Protein AF-A0AAD1UM24-F1 (afdb_monomer)

Secondary structure (DSSP, 8-state):
-----------------B--SS----HHHH-S-SS--EEEEEEEEE-TTT--EEEEEEE--STTSPPEE--S-HHHHHHTTB-TTT-BBTTT--BHHHHHHHHHHHHHTT--HHHHHH---HHHHHHHHHHS-SS--GGGGSPPB-HHHHTT--TTGGG-SSB-SPPP-----B-TTS-B-----HHHHHHHHHHTSS-HHHHHHHHHHHHTSPPPPPS-TT--EEEEE---TT--HHHHHHHHHTT--EEEEEEEGGGTEEEEEES-HHHHHHHHHHHTTT-EETTEEPEEEE------THHHHHHHHTTS-TTT-----------PPPPPPTT--GGGGGHHHHHHHHHHTTTSS--

Structure (mmCIF, N/CA/C/O backbone):
data_AF-A0AAD1UM24-F1
#
_entry.id   AF-A0AAD1UM24-F1
#
loop_
_atom_site.group_PDB
_atom_site.id
_atom_site.type_symbol
_atom_site.label_atom_id
_atom_site.label_alt_id
_atom_site.label_comp_id
_atom_site.label_asym_id
_atom_site.label_entity_id
_atom_site.label_seq_id
_atom_site.pdbx_PDB_ins_code
_atom_site.Cartn_x
_atom_site.Cartn_y
_atom_site.Cartn_z
_atom_site.occupancy
_atom_site.B_iso_or_equiv
_atom_site.auth_seq_id
_atom_site.auth_comp_id
_atom_site.auth_asym_id
_atom_site.auth_atom_id
_atom_site.pdbx_PDB_model_num
ATOM 1 N N . MET A 1 1 ? 43.289 34.090 8.490 1.00 35.62 1 MET A N 1
ATOM 2 C CA . MET A 1 1 ? 43.562 32.635 8.401 1.00 35.62 1 MET A CA 1
ATOM 3 C C . MET A 1 1 ? 42.319 31.922 8.917 1.00 35.62 1 MET A C 1
ATOM 5 O O . MET A 1 1 ? 41.947 32.204 10.037 1.00 35.62 1 MET A O 1
ATOM 9 N N . THR A 1 2 ? 41.560 31.078 8.230 1.00 38.03 2 THR A N 1
ATOM 10 C CA . THR A 1 2 ? 41.578 30.497 6.881 1.00 38.03 2 THR A CA 1
ATOM 11 C C . THR A 1 2 ? 40.186 29.876 6.713 1.00 38.03 2 THR A C 1
ATOM 13 O O . THR A 1 2 ? 39.871 28.906 7.403 1.00 38.03 2 THR A O 1
ATOM 16 N N . GLU A 1 3 ? 39.366 30.425 5.821 1.00 43.28 3 GLU A N 1
ATOM 17 C CA . GLU A 1 3 ? 38.143 29.789 5.331 1.00 43.28 3 GLU A CA 1
ATOM 18 C C . GLU A 1 3 ? 38.538 28.557 4.506 1.00 43.28 3 GLU A C 1
ATOM 20 O O . GLU A 1 3 ? 39.159 28.669 3.447 1.00 43.28 3 GLU A O 1
ATOM 25 N N . LYS A 1 4 ? 38.224 27.352 4.989 1.00 47.09 4 LYS A N 1
ATOM 26 C CA . LYS A 1 4 ? 38.426 26.121 4.213 1.00 47.09 4 LYS A CA 1
ATOM 27 C C . LYS A 1 4 ? 37.209 25.876 3.326 1.00 47.09 4 LYS A C 1
ATOM 29 O O . LYS A 1 4 ? 36.357 25.046 3.627 1.00 47.09 4 LYS A O 1
ATOM 34 N N . GLY A 1 5 ? 37.152 26.599 2.210 1.00 41.12 5 GLY A N 1
ATOM 35 C CA . GLY A 1 5 ? 36.323 26.216 1.073 1.00 41.12 5 GLY A CA 1
ATOM 36 C C . GLY A 1 5 ? 36.802 24.872 0.520 1.00 41.12 5 GLY A C 1
ATOM 37 O O . GLY A 1 5 ? 37.946 24.745 0.079 1.00 41.12 5 GLY A O 1
ATOM 38 N N . TYR A 1 6 ? 35.937 23.859 0.547 1.00 44.22 6 TYR A N 1
ATOM 39 C CA . TYR A 1 6 ? 36.180 22.579 -0.114 1.00 44.22 6 TYR A CA 1
ATOM 40 C C . TYR A 1 6 ? 36.171 22.785 -1.634 1.00 44.22 6 TYR A C 1
ATOM 42 O O . TYR A 1 6 ? 35.147 22.666 -2.301 1.00 44.22 6 TYR A O 1
ATOM 50 N N . ARG A 1 7 ? 37.338 23.108 -2.200 1.00 45.62 7 ARG A N 1
ATOM 51 C CA . ARG A 1 7 ? 37.580 23.012 -3.642 1.00 45.62 7 ARG A CA 1
ATOM 52 C C . ARG A 1 7 ? 37.623 21.533 -4.018 1.00 45.62 7 ARG A C 1
ATOM 54 O O . ARG A 1 7 ? 38.652 20.877 -3.860 1.00 45.62 7 ARG A O 1
ATOM 61 N N . ILE A 1 8 ? 36.505 21.010 -4.516 1.00 54.72 8 ILE A N 1
ATOM 62 C CA . ILE A 1 8 ? 36.466 19.711 -5.188 1.00 54.72 8 ILE A CA 1
ATOM 63 C C . ILE A 1 8 ? 37.312 19.853 -6.455 1.00 54.72 8 ILE A C 1
ATOM 65 O O . ILE A 1 8 ? 36.912 20.493 -7.426 1.00 54.72 8 ILE A O 1
ATOM 69 N N . ARG A 1 9 ? 38.525 19.294 -6.421 1.00 46.00 9 ARG A N 1
ATOM 70 C CA . ARG A 1 9 ? 39.326 19.061 -7.622 1.00 46.00 9 ARG A CA 1
ATOM 71 C C . ARG A 1 9 ? 38.481 18.208 -8.567 1.00 46.00 9 ARG A C 1
ATOM 73 O O . ARG A 1 9 ? 38.030 17.135 -8.172 1.00 46.00 9 ARG A O 1
ATOM 80 N N . ALA A 1 10 ? 38.282 18.687 -9.792 1.00 51.34 10 ALA A N 1
ATOM 81 C CA . ALA A 1 10 ? 37.719 17.925 -10.898 1.00 51.34 10 ALA A CA 1
ATOM 82 C C . ALA A 1 10 ? 38.668 16.763 -11.246 1.00 51.34 10 ALA A C 1
ATOM 84 O O . ALA A 1 10 ? 39.494 16.844 -12.149 1.00 51.34 10 ALA A O 1
ATOM 85 N N . GLY A 1 11 ? 38.602 15.697 -10.452 1.00 39.94 11 GLY A N 1
ATOM 86 C CA . GLY A 1 11 ? 39.249 14.431 -10.733 1.00 39.94 11 GLY A CA 1
ATOM 87 C C . GLY A 1 11 ?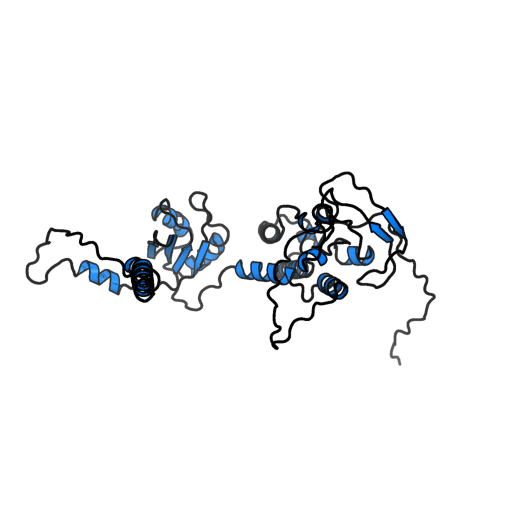 38.378 13.645 -11.699 1.00 39.94 11 GLY A C 1
ATOM 88 O O . GLY A 1 11 ? 37.317 13.174 -11.311 1.00 39.94 11 GLY A O 1
ATOM 89 N N . ILE A 1 12 ? 38.825 13.576 -12.954 1.00 48.59 12 ILE A N 1
ATOM 90 C CA . ILE A 1 12 ? 38.676 12.463 -13.905 1.00 48.59 12 ILE A CA 1
ATOM 91 C C . ILE A 1 12 ? 37.491 11.540 -13.576 1.00 48.59 12 ILE A C 1
ATOM 93 O O . ILE A 1 12 ? 37.586 10.643 -12.737 1.00 48.59 12 ILE A O 1
ATOM 97 N N . ILE A 1 13 ? 36.378 11.766 -14.276 1.00 49.84 13 ILE A N 1
ATOM 98 C CA . ILE A 1 13 ? 35.161 10.954 -14.250 1.00 49.84 13 ILE A CA 1
ATOM 99 C C . ILE A 1 13 ? 35.509 9.540 -14.734 1.00 49.84 13 ILE A C 1
ATOM 101 O O . ILE A 1 13 ? 35.368 9.202 -15.905 1.00 49.84 13 ILE A O 1
ATOM 105 N N . LYS A 1 14 ? 35.966 8.681 -13.825 1.00 48.38 14 LYS A N 1
ATOM 106 C CA . LYS A 1 14 ? 35.885 7.232 -14.000 1.00 48.38 14 LYS A CA 1
ATOM 107 C C . LYS A 1 14 ? 34.503 6.823 -13.499 1.00 48.38 14 LYS A C 1
ATOM 109 O O . LYS A 1 14 ? 34.366 6.179 -12.463 1.00 48.38 14 LYS A O 1
ATOM 114 N N . GLU A 1 15 ? 33.459 7.286 -14.188 1.00 56.97 15 GLU A N 1
ATOM 115 C CA . GLU A 1 15 ? 32.103 6.802 -13.942 1.00 56.97 15 GLU A CA 1
ATOM 116 C C . GLU A 1 15 ? 32.063 5.337 -14.361 1.00 56.97 15 GLU A C 1
ATOM 118 O O . GLU A 1 15 ? 31.831 4.991 -15.516 1.00 56.97 15 GLU A O 1
ATOM 123 N N . GLN A 1 16 ? 32.344 4.454 -13.406 1.00 65.62 16 GLN A N 1
ATOM 124 C CA . GLN A 1 16 ? 31.998 3.054 -13.544 1.00 65.62 16 GLN A CA 1
ATOM 125 C C . GLN A 1 16 ? 30.479 2.983 -13.633 1.00 65.62 16 GLN A C 1
ATOM 127 O O . GLN A 1 16 ? 29.769 3.127 -12.637 1.00 65.62 16 GLN A O 1
ATOM 132 N N . TRP A 1 17 ? 29.975 2.808 -14.850 1.00 69.50 17 TRP A N 1
ATOM 133 C CA . TRP A 1 17 ? 28.571 2.514 -15.049 1.00 69.50 17 TRP A CA 1
ATOM 134 C C . TRP A 1 17 ? 28.226 1.184 -14.373 1.00 69.50 17 TRP A C 1
ATOM 136 O O . TRP A 1 17 ? 28.994 0.219 -14.411 1.00 69.50 17 TRP A O 1
ATOM 146 N N . GLU A 1 18 ? 27.067 1.151 -13.725 1.00 69.19 18 GLU A N 1
ATOM 147 C CA . GLU A 1 18 ? 26.655 0.049 -12.864 1.00 69.19 18 GLU A CA 1
ATOM 148 C C . GLU A 1 18 ? 26.379 -1.214 -13.699 1.00 69.19 18 GLU A C 1
ATOM 150 O O . GLU A 1 18 ? 25.399 -1.283 -14.448 1.00 69.19 18 GLU A O 1
ATOM 155 N N . LYS A 1 19 ? 27.252 -2.221 -13.573 1.00 76.12 19 LYS A N 1
ATOM 156 C CA . LYS A 1 19 ? 27.060 -3.557 -14.149 1.00 76.12 19 LYS A CA 1
ATOM 157 C C . LYS A 1 19 ? 26.524 -4.491 -13.072 1.00 76.12 19 LYS A C 1
ATOM 159 O O . LYS A 1 19 ? 27.263 -4.907 -12.187 1.00 76.12 19 LYS A O 1
ATOM 164 N N . SER A 1 20 ? 25.246 -4.833 -13.173 1.00 81.19 20 SER A N 1
ATOM 165 C CA . SER A 1 20 ? 24.597 -5.794 -12.282 1.00 81.19 20 SER A CA 1
ATOM 166 C C . SER A 1 20 ? 24.288 -7.078 -13.039 1.00 81.19 20 SER A C 1
ATOM 168 O O . SER A 1 20 ? 23.915 -7.050 -14.214 1.00 81.19 20 SER A O 1
ATOM 170 N N . GLU A 1 21 ? 24.445 -8.211 -12.364 1.00 84.94 21 GLU A N 1
ATOM 171 C CA . GLU A 1 21 ? 24.149 -9.532 -12.922 1.00 84.94 21 GLU A CA 1
ATOM 172 C C . GLU A 1 21 ? 22.691 -9.940 -12.687 1.00 84.94 21 GLU A C 1
ATOM 174 O O . GLU A 1 21 ? 22.050 -10.461 -13.597 1.00 84.94 21 GLU A O 1
ATOM 179 N N . PHE A 1 22 ? 22.139 -9.611 -11.512 1.00 89.56 22 PHE A N 1
ATOM 180 C CA . PHE A 1 22 ? 20.773 -9.961 -11.128 1.00 89.56 22 PHE A CA 1
ATOM 181 C C . PHE A 1 22 ? 19.996 -8.762 -10.542 1.00 89.56 22 PHE A C 1
ATOM 183 O O . PHE A 1 22 ? 20.569 -7.976 -9.774 1.00 89.56 22 PHE A O 1
ATOM 190 N N . PRO A 1 23 ? 18.700 -8.595 -10.881 1.00 92.88 23 PRO A N 1
ATOM 191 C CA . PRO A 1 23 ? 17.874 -7.500 -10.379 1.00 92.88 23 PRO A CA 1
ATOM 192 C C . PRO A 1 23 ? 17.368 -7.730 -8.945 1.00 92.88 23 PRO A C 1
ATOM 194 O O . PRO A 1 23 ? 17.154 -8.857 -8.510 1.00 92.88 23 PRO A O 1
ATOM 197 N N . ILE A 1 24 ? 17.086 -6.641 -8.224 1.00 93.69 24 ILE A N 1
ATOM 198 C CA . ILE A 1 24 ? 16.472 -6.677 -6.886 1.00 93.69 24 ILE A CA 1
ATOM 199 C C . ILE A 1 24 ? 14.954 -6.513 -7.025 1.00 93.69 24 ILE A C 1
ATOM 201 O O . ILE A 1 24 ? 14.447 -5.421 -7.317 1.00 93.69 24 ILE A O 1
ATOM 205 N N . LEU A 1 25 ? 14.215 -7.606 -6.831 1.00 92.56 25 LEU A N 1
ATOM 206 C CA . LEU A 1 25 ? 12.780 -7.696 -7.103 1.00 92.56 25 LEU A CA 1
ATOM 207 C C . LEU A 1 25 ? 12.002 -8.286 -5.928 1.00 92.56 25 LEU A C 1
ATOM 209 O O . LEU A 1 25 ? 12.534 -9.083 -5.169 1.00 92.56 25 LEU A O 1
ATOM 213 N N . CYS A 1 26 ? 10.724 -7.915 -5.816 1.00 90.50 26 CYS A N 1
ATOM 214 C CA . CYS A 1 26 ? 9.784 -8.568 -4.908 1.00 90.50 26 CYS A CA 1
ATOM 215 C C . CYS A 1 26 ? 9.040 -9.716 -5.605 1.00 90.50 26 CYS A C 1
ATOM 217 O O . CYS A 1 26 ? 8.853 -9.693 -6.828 1.00 90.50 26 CYS A O 1
ATOM 219 N N . GLU A 1 27 ? 8.527 -10.657 -4.814 1.00 88.19 27 GLU A N 1
ATOM 220 C CA . GLU A 1 27 ? 7.779 -11.838 -5.274 1.00 88.19 27 GLU A CA 1
ATOM 221 C C . GLU A 1 27 ? 6.596 -11.463 -6.176 1.00 88.19 27 GLU A C 1
ATOM 223 O O . GLU A 1 27 ? 6.409 -12.015 -7.259 1.00 88.19 27 GLU A O 1
ATOM 228 N N . VAL A 1 28 ? 5.849 -10.417 -5.802 1.00 88.62 28 VAL A N 1
ATOM 229 C CA . VAL A 1 28 ? 4.704 -9.926 -6.585 1.00 88.62 28 VAL A CA 1
ATOM 230 C C . VAL A 1 28 ? 5.126 -9.503 -7.992 1.00 88.62 28 VAL A C 1
ATOM 232 O O . VAL A 1 28 ? 4.381 -9.698 -8.949 1.00 88.62 28 VAL A O 1
ATOM 235 N N . CYS A 1 29 ? 6.295 -8.879 -8.142 1.00 89.50 29 CYS A N 1
ATOM 236 C CA . CYS A 1 29 ? 6.775 -8.418 -9.442 1.00 89.50 29 CYS A CA 1
ATOM 237 C C . CYS A 1 29 ? 7.425 -9.523 -10.265 1.00 89.50 29 CYS A C 1
ATOM 239 O O . CYS A 1 29 ? 7.402 -9.422 -11.494 1.00 89.50 29 CYS A O 1
ATOM 241 N N . LEU A 1 30 ? 7.985 -10.538 -9.612 1.00 90.44 30 LEU A N 1
ATOM 242 C CA . LEU A 1 30 ? 8.542 -11.698 -10.286 1.00 90.44 30 LEU A CA 1
ATOM 243 C C . LEU A 1 30 ? 7.429 -12.593 -10.848 1.00 90.44 30 LEU A C 1
ATOM 245 O O . LEU A 1 30 ? 7.522 -12.985 -12.007 1.00 90.44 30 LEU A O 1
ATOM 249 N N . GLY A 1 31 ? 6.331 -12.768 -10.103 1.00 87.56 31 GLY A N 1
ATOM 250 C CA . GLY A 1 31 ? 5.146 -13.521 -10.521 1.00 87.56 31 GLY A CA 1
ATOM 251 C C . GLY A 1 31 ? 4.920 -14.787 -9.696 1.00 87.56 31 GLY A C 1
ATOM 252 O O . GLY A 1 31 ? 5.577 -15.001 -8.688 1.00 87.56 31 GLY A O 1
ATOM 253 N N . GLU A 1 32 ? 3.951 -15.598 -10.116 1.00 85.31 32 GLU A N 1
ATOM 254 C CA . GLU A 1 32 ? 3.609 -16.878 -9.467 1.00 85.31 32 GLU A CA 1
ATOM 255 C C . GLU A 1 32 ? 4.490 -18.035 -9.958 1.00 85.31 32 GLU A C 1
ATOM 257 O O . GLU A 1 32 ? 4.602 -19.052 -9.285 1.00 85.31 32 GLU A O 1
ATOM 262 N N . ASN A 1 33 ? 5.099 -17.904 -11.142 1.00 86.88 33 ASN A N 1
ATOM 263 C CA . ASN A 1 33 ? 5.882 -18.980 -11.741 1.00 86.88 33 ASN A CA 1
ATOM 264 C C . ASN A 1 33 ? 7.311 -19.007 -11.159 1.00 86.88 33 ASN A C 1
ATOM 266 O O . ASN A 1 33 ? 8.025 -18.015 -11.330 1.00 86.88 33 ASN A O 1
ATOM 270 N N . PRO A 1 34 ? 7.763 -20.128 -10.561 1.00 89.62 34 PRO A N 1
ATOM 271 C CA . PRO A 1 34 ? 9.141 -20.282 -10.089 1.00 89.62 34 PRO A CA 1
ATOM 272 C C . PRO A 1 34 ? 10.187 -20.178 -11.208 1.00 89.62 34 PRO A C 1
ATOM 274 O O . PRO A 1 34 ? 11.313 -19.743 -10.975 1.00 89.62 34 PRO A O 1
ATOM 277 N N . TYR A 1 35 ? 9.820 -20.544 -12.440 1.00 89.38 35 TYR A N 1
ATOM 278 C CA . TYR A 1 35 ? 10.719 -20.528 -13.590 1.00 89.38 35 TYR A CA 1
ATOM 279 C C . TYR A 1 35 ? 10.479 -19.286 -14.448 1.00 89.38 35 TYR A C 1
ATOM 281 O O . TYR A 1 35 ? 9.555 -19.224 -15.266 1.00 89.38 35 TYR A O 1
ATOM 289 N N . VAL A 1 36 ? 11.344 -18.283 -14.286 1.00 89.69 36 VAL A N 1
ATOM 290 C CA . VAL A 1 36 ? 11.248 -17.012 -15.014 1.00 89.69 36 VAL A CA 1
ATOM 291 C C . VAL A 1 36 ? 12.351 -16.893 -16.056 1.00 89.69 36 VAL A C 1
ATOM 293 O O . VAL A 1 36 ? 13.537 -16.994 -15.759 1.00 89.69 36 VAL A O 1
ATOM 296 N N . ARG A 1 37 ? 11.949 -16.592 -17.294 1.00 91.12 37 ARG A N 1
ATOM 297 C CA . ARG A 1 37 ? 12.868 -16.196 -18.366 1.00 91.12 37 ARG A CA 1
ATOM 298 C C . ARG A 1 37 ? 12.993 -14.676 -18.392 1.00 91.12 37 ARG A C 1
ATOM 300 O O . ARG A 1 37 ? 11.984 -13.976 -18.526 1.00 91.12 37 ARG A O 1
ATOM 307 N N . MET A 1 38 ? 14.221 -14.174 -18.288 1.00 93.56 38 MET A N 1
ATOM 308 C CA . MET A 1 38 ? 14.525 -12.745 -18.330 1.00 93.56 38 MET A CA 1
ATOM 309 C C . MET A 1 38 ? 15.583 -12.425 -19.385 1.00 93.56 38 MET A C 1
ATOM 311 O O . MET A 1 38 ? 16.493 -13.210 -19.625 1.00 93.56 38 MET A O 1
ATOM 315 N N . THR A 1 39 ? 15.463 -11.257 -20.011 1.00 94.25 39 THR A N 1
ATOM 316 C CA . THR A 1 39 ? 16.470 -10.705 -20.922 1.00 94.25 39 T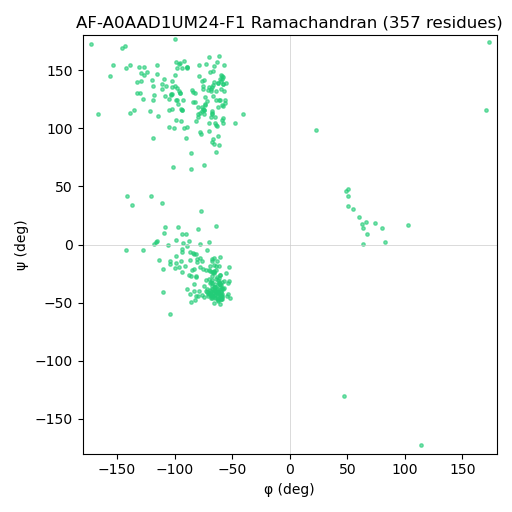HR A CA 1
ATOM 317 C C . THR A 1 39 ? 17.244 -9.606 -20.207 1.00 94.25 39 THR A C 1
ATOM 319 O O . THR A 1 39 ? 16.621 -8.679 -19.675 1.00 94.25 39 THR A O 1
ATOM 322 N N . LYS A 1 40 ? 18.575 -9.686 -20.234 1.00 94.31 40 LYS A N 1
ATOM 323 C CA . LYS A 1 40 ? 19.489 -8.660 -19.725 1.00 94.31 40 LYS A CA 1
ATOM 324 C C . LYS A 1 40 ? 19.919 -7.751 -20.875 1.00 94.31 40 LYS A C 1
ATOM 326 O O . LYS A 1 40 ? 20.337 -8.244 -21.918 1.00 94.31 40 LYS A O 1
ATOM 331 N N . LYS A 1 41 ? 19.828 -6.436 -20.685 1.00 92.69 41 LYS A N 1
ATOM 332 C CA . LYS A 1 41 ? 20.426 -5.443 -21.585 1.00 92.69 41 LYS A CA 1
ATOM 333 C C . LYS A 1 41 ? 21.286 -4.478 -20.785 1.00 92.69 41 LYS A C 1
ATOM 335 O O . LYS A 1 41 ? 20.810 -3.879 -19.820 1.00 92.69 41 LYS A O 1
ATOM 340 N N . GLU A 1 42 ? 22.544 -4.334 -21.174 1.00 91.38 42 GLU A N 1
ATOM 341 C CA . GLU A 1 42 ? 23.478 -3.436 -20.498 1.00 91.38 42 GLU A CA 1
ATOM 342 C C . GLU A 1 42 ? 23.290 -2.002 -21.003 1.00 91.38 42 GLU A C 1
ATOM 344 O O . GLU A 1 42 ? 23.208 -1.784 -22.207 1.00 91.38 42 GLU A O 1
ATOM 349 N N . PHE A 1 43 ? 23.168 -1.046 -20.076 1.00 87.06 43 PHE A N 1
ATOM 350 C CA . PHE A 1 43 ? 23.062 0.398 -20.350 1.00 87.06 43 PHE A CA 1
ATOM 351 C C . PHE A 1 43 ? 21.934 0.823 -21.312 1.00 87.06 43 PHE A C 1
ATOM 353 O O . PHE A 1 43 ? 22.043 1.835 -21.992 1.00 87.06 43 PHE A O 1
ATOM 360 N N . ASP A 1 44 ? 20.820 0.083 -21.340 1.00 87.44 44 ASP A N 1
ATOM 361 C CA . ASP A 1 44 ? 19.674 0.361 -22.227 1.00 87.44 44 ASP A CA 1
ATOM 362 C C . ASP A 1 44 ? 18.864 1.595 -21.790 1.00 87.44 44 ASP A C 1
ATOM 364 O O . ASP A 1 44 ? 18.240 2.255 -22.619 1.00 87.44 44 ASP A O 1
ATOM 368 N N . LYS A 1 45 ? 18.809 1.891 -20.481 1.00 89.25 45 LYS A N 1
ATOM 369 C CA . LYS A 1 45 ? 18.010 3.000 -19.928 1.00 89.25 45 LYS A CA 1
ATOM 370 C C . LYS A 1 45 ? 18.712 3.707 -18.780 1.00 89.25 45 LYS A C 1
ATOM 372 O O . LYS A 1 45 ? 19.453 3.096 -18.012 1.00 89.25 45 LYS A O 1
ATOM 377 N N . GLU A 1 46 ? 18.382 4.983 -18.631 1.00 90.88 46 GLU A N 1
ATOM 378 C CA . GLU A 1 46 ? 18.686 5.791 -17.453 1.00 90.88 46 GLU A CA 1
ATOM 379 C C . GLU A 1 46 ? 17.723 5.510 -16.291 1.00 90.88 46 GLU A C 1
ATOM 381 O O . GLU A 1 46 ? 16.529 5.245 -16.467 1.00 90.88 46 GLU A O 1
ATOM 386 N N . CYS A 1 47 ? 18.255 5.571 -15.074 1.00 90.38 47 CYS A N 1
ATOM 387 C CA . CYS A 1 47 ? 17.495 5.439 -13.842 1.00 90.38 47 CYS A CA 1
ATOM 388 C C . CYS A 1 47 ? 16.578 6.649 -13.652 1.00 90.38 47 CYS A C 1
ATOM 390 O O . CYS A 1 47 ? 17.027 7.793 -13.693 1.00 90.38 47 CYS A O 1
ATOM 392 N N . LYS A 1 48 ? 15.302 6.417 -13.326 1.00 88.94 48 LYS A N 1
ATOM 393 C CA . LYS A 1 48 ? 14.327 7.508 -13.138 1.00 88.94 48 LYS A CA 1
ATOM 394 C C . LYS A 1 48 ? 14.611 8.436 -11.948 1.00 88.94 48 LYS A C 1
ATOM 396 O O . LYS A 1 48 ? 14.006 9.505 -11.866 1.00 88.94 48 LYS A O 1
ATOM 401 N N . ILE A 1 49 ? 15.536 8.061 -11.063 1.00 89.75 49 ILE A N 1
ATOM 402 C CA . ILE A 1 49 ? 15.922 8.831 -9.871 1.00 89.75 49 ILE A CA 1
ATOM 403 C C . ILE A 1 49 ? 17.266 9.530 -10.083 1.00 89.75 49 ILE A C 1
ATOM 405 O O . ILE A 1 49 ? 17.332 10.750 -10.003 1.00 89.75 49 ILE A O 1
ATOM 409 N N . CYS A 1 50 ? 18.331 8.768 -10.353 1.00 87.44 50 CYS A N 1
ATOM 410 C CA . CYS A 1 50 ? 19.690 9.305 -10.452 1.00 87.44 50 CYS A CA 1
ATOM 411 C C . CYS A 1 50 ? 20.117 9.677 -11.879 1.00 87.44 50 CYS A C 1
ATOM 413 O O . CYS A 1 50 ? 21.225 10.173 -12.041 1.00 87.44 50 CYS A O 1
ATOM 415 N N . ILE A 1 51 ? 19.279 9.422 -12.897 1.00 88.50 51 ILE A N 1
ATOM 416 C CA . ILE A 1 51 ? 19.516 9.735 -14.324 1.00 88.50 51 ILE A CA 1
ATOM 417 C C . ILE A 1 51 ? 20.726 8.967 -14.916 1.00 88.50 51 ILE A C 1
ATOM 419 O O . ILE A 1 51 ? 21.019 9.034 -16.102 1.00 88.50 51 ILE A O 1
ATOM 423 N N . LYS A 1 52 ? 21.401 8.125 -14.123 1.00 88.25 52 LYS A N 1
ATOM 424 C CA . LYS A 1 52 ? 22.529 7.306 -14.583 1.00 88.25 52 LYS A CA 1
ATOM 425 C C . LYS A 1 52 ? 22.059 6.099 -15.402 1.00 88.25 52 LYS A C 1
ATOM 427 O O . LYS A 1 52 ? 21.073 5.464 -15.008 1.00 88.25 52 LYS A O 1
ATOM 432 N N . PRO A 1 53 ? 22.761 5.733 -16.489 1.00 90.81 53 PRO A N 1
ATOM 433 C CA . PRO A 1 53 ? 22.474 4.517 -17.243 1.00 90.81 53 PRO A CA 1
ATOM 434 C C . PRO A 1 53 ? 22.747 3.270 -16.393 1.00 90.81 53 PRO A C 1
ATOM 436 O O . PRO A 1 53 ? 23.728 3.211 -15.650 1.00 90.81 53 PRO A O 1
ATOM 439 N N . PHE A 1 54 ? 21.878 2.263 -16.496 1.00 91.75 54 PHE A N 1
ATOM 440 C CA . PHE A 1 54 ? 22.001 1.013 -15.741 1.00 91.75 54 PHE A CA 1
ATOM 441 C C . PHE A 1 54 ? 21.570 -0.208 -16.565 1.00 91.75 54 PHE A C 1
ATOM 443 O O . PHE A 1 54 ? 21.040 -0.101 -17.674 1.00 91.75 54 PHE A O 1
ATOM 450 N N . THR A 1 55 ? 21.822 -1.397 -16.019 1.00 91.69 55 THR A N 1
ATOM 451 C CA . THR A 1 55 ? 21.414 -2.673 -16.622 1.00 91.69 55 THR A CA 1
ATOM 452 C C . THR A 1 55 ? 19.902 -2.896 -16.487 1.00 91.69 55 THR A C 1
ATOM 454 O O . THR A 1 55 ? 19.340 -2.935 -15.390 1.00 91.69 55 THR A O 1
ATOM 457 N N . VAL A 1 56 ? 19.214 -3.054 -17.621 1.00 93.62 56 VAL A N 1
ATOM 458 C CA . VAL A 1 56 ? 17.764 -3.271 -17.658 1.00 93.62 56 VAL A CA 1
ATOM 459 C C . VAL A 1 56 ? 17.469 -4.753 -17.803 1.00 93.62 56 VAL A C 1
ATOM 461 O O . VAL A 1 56 ? 17.872 -5.398 -18.772 1.00 93.62 56 VAL A O 1
ATOM 464 N N . PHE A 1 57 ? 16.685 -5.273 -16.867 1.00 95.06 57 PHE A N 1
ATOM 465 C CA . PHE A 1 57 ? 16.149 -6.625 -16.927 1.00 95.06 57 PHE A CA 1
ATOM 466 C C . PHE A 1 57 ? 14.696 -6.554 -17.366 1.00 95.06 57 PHE A C 1
ATOM 468 O O . PHE A 1 57 ? 13.946 -5.716 -16.865 1.00 95.06 57 PHE A O 1
ATOM 475 N N . ARG A 1 58 ? 14.287 -7.423 -18.292 1.00 94.44 58 ARG A N 1
ATOM 476 C CA . ARG A 1 58 ? 12.896 -7.529 -18.757 1.00 94.44 58 ARG A CA 1
ATOM 477 C C . ARG A 1 58 ? 12.425 -8.980 -18.712 1.00 94.44 58 ARG A C 1
ATOM 479 O O . ARG A 1 58 ? 13.103 -9.858 -19.232 1.00 94.44 58 ARG A O 1
ATOM 486 N N . TRP A 1 59 ? 11.259 -9.224 -18.118 1.00 94.12 59 TRP A N 1
ATOM 487 C CA . TRP A 1 59 ? 10.667 -10.561 -17.966 1.00 94.12 59 TRP A CA 1
ATOM 488 C C . TRP A 1 59 ? 9.140 -10.508 -18.057 1.00 94.12 59 TRP A C 1
ATOM 490 O O . TRP A 1 59 ? 8.527 -9.435 -18.039 1.00 94.12 59 TRP A O 1
ATOM 500 N N . ARG A 1 60 ? 8.514 -11.683 -18.158 1.00 91.75 60 ARG A N 1
ATOM 501 C CA . ARG A 1 60 ? 7.058 -11.852 -18.132 1.00 91.75 60 ARG A CA 1
ATOM 502 C C . ARG A 1 60 ? 6.668 -12.628 -16.865 1.00 91.75 60 ARG A C 1
ATOM 504 O O . ARG A 1 60 ? 6.962 -13.817 -16.810 1.00 91.75 60 ARG A O 1
ATOM 511 N N . PRO A 1 61 ? 6.002 -11.993 -15.879 1.00 90.06 61 PRO A N 1
ATOM 512 C CA . PRO A 1 61 ? 5.660 -12.641 -14.606 1.00 90.06 61 PRO A CA 1
ATOM 513 C C . PRO A 1 61 ? 4.662 -13.803 -14.701 1.00 90.06 61 PRO A C 1
ATOM 515 O O . PRO A 1 61 ? 4.584 -14.640 -13.811 1.00 90.06 61 PRO A O 1
ATOM 518 N N . GLY A 1 62 ? 3.842 -13.834 -15.751 1.00 87.56 62 GLY A N 1
ATOM 519 C CA . GLY A 1 62 ? 2.797 -14.840 -15.915 1.00 87.56 62 GLY A CA 1
ATOM 520 C C . GLY A 1 62 ? 2.126 -14.759 -17.281 1.00 87.56 62 GLY A C 1
ATOM 521 O O . GLY A 1 62 ? 2.354 -13.821 -18.051 1.00 87.56 62 GLY A O 1
ATOM 522 N N . HIS A 1 63 ? 1.269 -15.733 -17.589 1.00 83.88 63 HIS A N 1
ATOM 523 C CA . HIS A 1 63 ? 0.655 -15.843 -18.915 1.00 83.88 63 HIS A CA 1
ATOM 524 C C . HIS A 1 63 ? -0.238 -14.639 -19.255 1.00 83.88 63 HIS A C 1
ATOM 526 O O . HIS A 1 63 ? -0.156 -14.093 -20.346 1.00 83.88 63 HIS A O 1
ATOM 532 N N . LYS A 1 64 ? -1.036 -14.137 -18.312 1.00 83.31 64 LYS A N 1
ATOM 533 C CA . LYS A 1 64 ? -1.892 -12.954 -18.536 1.00 83.31 64 LYS A CA 1
ATOM 534 C C . LYS A 1 64 ? -1.236 -11.631 -18.115 1.00 83.31 64 LYS A C 1
ATOM 536 O O . LYS A 1 64 ? -1.907 -10.607 -18.059 1.00 83.31 64 LYS A O 1
ATOM 541 N N . ALA A 1 65 ? 0.058 -11.640 -17.787 1.00 87.31 65 ALA A N 1
ATOM 542 C CA . ALA A 1 65 ? 0.776 -10.466 -17.297 1.00 87.31 65 ALA A CA 1
ATOM 543 C C . ALA A 1 65 ? 1.477 -9.690 -18.422 1.00 87.31 65 ALA A C 1
ATOM 545 O O . ALA A 1 65 ? 1.916 -10.269 -19.419 1.00 87.31 65 ALA A O 1
ATOM 546 N N . ARG A 1 66 ? 1.654 -8.378 -18.222 1.00 90.50 66 ARG A N 1
ATOM 547 C CA . ARG A 1 66 ? 2.515 -7.555 -19.083 1.00 90.50 66 ARG A CA 1
ATOM 548 C C . ARG A 1 66 ? 3.986 -7.851 -18.834 1.00 90.50 66 ARG A C 1
ATOM 550 O O . ARG A 1 66 ? 4.383 -8.222 -17.729 1.00 90.50 66 ARG A O 1
ATOM 557 N N . PHE A 1 67 ? 4.806 -7.589 -19.846 1.00 91.50 67 PHE A N 1
ATOM 558 C CA . PHE A 1 67 ? 6.249 -7.542 -19.656 1.00 91.50 67 PHE A CA 1
ATOM 559 C C . PHE A 1 67 ? 6.609 -6.445 -18.657 1.00 91.50 67 PHE A C 1
ATOM 561 O O . PHE A 1 67 ? 6.250 -5.279 -18.843 1.00 91.50 67 PHE A O 1
ATOM 568 N N . LYS A 1 68 ? 7.329 -6.833 -17.608 1.00 92.31 68 LYS A N 1
ATOM 569 C CA . LYS A 1 68 ? 7.909 -5.918 -16.631 1.00 92.31 68 LYS A CA 1
ATOM 570 C C . LYS A 1 68 ? 9.368 -5.669 -16.960 1.00 92.31 68 LYS A C 1
ATOM 572 O O . LYS A 1 68 ? 10.026 -6.509 -17.570 1.00 92.31 68 LYS A O 1
ATOM 577 N N . LYS A 1 69 ? 9.843 -4.492 -16.570 1.00 93.50 69 LYS A N 1
ATOM 578 C CA . LYS A 1 69 ? 11.236 -4.077 -16.691 1.00 93.50 69 LYS A CA 1
ATOM 579 C C . LYS A 1 69 ? 11.664 -3.336 -15.430 1.00 93.50 69 LYS A C 1
ATOM 581 O O . LYS A 1 69 ? 10.804 -2.761 -14.765 1.00 93.50 69 LYS A O 1
ATOM 586 N N . THR A 1 70 ? 12.955 -3.344 -15.121 1.00 93.81 70 THR A N 1
ATOM 587 C CA . THR A 1 70 ? 13.542 -2.501 -14.068 1.00 93.81 70 THR A CA 1
ATOM 588 C C . THR A 1 70 ? 13.485 -1.019 -14.460 1.00 93.81 70 THR A C 1
ATOM 590 O O . THR A 1 70 ? 13.750 -0.671 -15.609 1.00 93.81 70 THR A O 1
ATOM 593 N N . GLU A 1 71 ? 13.095 -0.153 -13.518 1.00 91.94 71 GLU A N 1
ATOM 594 C CA . GLU A 1 71 ? 12.948 1.304 -13.727 1.00 91.94 71 GLU A CA 1
ATOM 595 C C . GLU A 1 71 ? 14.020 2.118 -12.975 1.00 91.94 71 GLU A C 1
ATOM 597 O O . GLU A 1 71 ? 14.288 3.272 -13.318 1.00 91.94 71 GLU A O 1
ATOM 602 N N . ILE A 1 72 ? 14.637 1.526 -11.945 1.00 92.56 72 ILE A N 1
ATOM 603 C CA . ILE A 1 72 ? 15.663 2.159 -11.104 1.00 92.56 72 ILE A CA 1
ATOM 604 C C . ILE A 1 72 ? 16.934 1.301 -11.047 1.00 92.56 72 ILE A C 1
ATOM 606 O O . ILE A 1 72 ? 16.863 0.073 -11.162 1.00 92.56 72 ILE A O 1
ATOM 610 N N . CYS A 1 73 ? 18.085 1.941 -10.822 1.00 92.06 73 CYS A N 1
ATOM 611 C CA . CYS A 1 73 ? 19.361 1.248 -10.643 1.00 92.06 73 CYS A CA 1
ATOM 612 C C . CYS A 1 73 ? 19.423 0.476 -9.312 1.00 92.06 73 CYS A C 1
ATOM 614 O O . CYS A 1 73 ? 18.649 0.724 -8.380 1.00 92.06 73 CYS A O 1
ATOM 616 N N . GLN A 1 74 ? 20.350 -0.476 -9.206 1.00 89.94 74 GLN A N 1
ATOM 617 C CA . GLN A 1 74 ? 20.574 -1.275 -8.003 1.00 89.94 74 GLN A CA 1
ATOM 618 C C . GLN A 1 74 ? 21.066 -0.414 -6.842 1.00 89.94 74 GLN A C 1
ATOM 620 O O . GLN A 1 74 ? 20.664 -0.664 -5.709 1.00 89.94 74 GLN A O 1
ATOM 625 N N . THR A 1 75 ? 21.849 0.636 -7.102 1.00 91.00 75 THR A N 1
ATOM 626 C CA . THR A 1 75 ? 22.301 1.560 -6.049 1.00 91.00 75 THR A CA 1
ATOM 627 C C . THR A 1 75 ? 21.128 2.281 -5.371 1.00 91.00 75 THR A C 1
ATOM 629 O O . THR A 1 75 ? 21.023 2.273 -4.145 1.00 91.00 75 THR A O 1
ATOM 632 N N . CYS A 1 76 ? 20.192 2.842 -6.149 1.00 91.44 76 CYS A N 1
ATOM 633 C CA . CYS A 1 76 ? 18.984 3.484 -5.610 1.00 91.44 76 CYS A CA 1
ATOM 634 C C . CYS A 1 76 ? 18.033 2.479 -4.945 1.00 91.44 76 CYS A C 1
ATOM 636 O O . CYS A 1 76 ? 17.351 2.817 -3.980 1.00 91.44 76 CYS A O 1
ATOM 638 N N . ALA A 1 77 ? 17.972 1.247 -5.457 1.00 92.94 77 ALA A N 1
ATOM 639 C CA . ALA A 1 77 ? 17.172 0.187 -4.855 1.00 92.94 77 ALA A CA 1
ATOM 640 C C . ALA A 1 77 ? 17.726 -0.237 -3.486 1.00 92.94 77 ALA A C 1
ATOM 642 O O . ALA A 1 77 ? 16.960 -0.351 -2.531 1.00 92.94 77 ALA A O 1
ATOM 643 N N . ARG A 1 78 ? 19.050 -0.409 -3.370 1.00 91.44 78 ARG A N 1
ATOM 644 C CA . ARG A 1 78 ? 19.727 -0.785 -2.119 1.00 91.44 78 ARG A CA 1
ATOM 645 C C . ARG A 1 78 ? 19.644 0.310 -1.063 1.00 91.44 78 ARG A C 1
ATOM 647 O O . ARG A 1 78 ? 19.372 -0.006 0.088 1.00 91.44 78 ARG A O 1
ATOM 654 N N . SER A 1 79 ? 19.817 1.579 -1.439 1.00 90.31 79 SER A N 1
ATOM 655 C CA . SER A 1 79 ? 19.828 2.684 -0.468 1.00 90.31 79 SER A CA 1
ATOM 656 C C . SER A 1 79 ? 18.512 2.834 0.294 1.00 90.31 79 SER A C 1
ATOM 658 O O . SER A 1 79 ? 18.523 3.181 1.470 1.00 90.31 79 SER A O 1
ATOM 660 N N . LYS A 1 80 ? 17.380 2.545 -0.358 1.00 88.38 80 LYS A N 1
ATOM 661 C CA . LYS A 1 80 ? 16.056 2.576 0.271 1.00 88.38 80 LYS A CA 1
ATOM 662 C C . LYS A 1 80 ? 15.444 1.196 0.477 1.00 88.38 80 LYS A C 1
ATOM 664 O O . LYS A 1 80 ? 14.271 1.161 0.799 1.00 88.38 80 LYS A O 1
ATOM 669 N N . ASN A 1 81 ? 16.158 0.089 0.284 1.00 90.31 81 ASN A N 1
ATOM 670 C CA . ASN A 1 81 ? 15.605 -1.272 0.385 1.00 90.31 81 ASN A CA 1
ATOM 671 C C . ASN A 1 81 ? 14.290 -1.493 -0.406 1.00 90.31 81 ASN A C 1
ATOM 673 O O . ASN A 1 81 ? 13.304 -2.020 0.107 1.00 90.31 81 ASN A O 1
ATOM 677 N N . VAL A 1 82 ? 14.242 -1.036 -1.660 1.00 92.38 82 VAL A N 1
ATOM 678 C CA . VAL A 1 82 ? 13.036 -1.103 -2.503 1.00 92.38 82 VAL A CA 1
ATOM 679 C C . VAL A 1 82 ? 13.216 -2.002 -3.721 1.00 92.38 82 VAL A C 1
ATOM 681 O O . VAL A 1 82 ? 14.308 -2.168 -4.259 1.00 92.38 82 VAL A O 1
ATOM 684 N N . CYS A 1 83 ? 12.107 -2.531 -4.230 1.00 93.44 83 CYS A N 1
ATOM 685 C CA . CYS A 1 83 ? 12.080 -3.267 -5.488 1.00 93.44 83 CYS A CA 1
ATOM 686 C C . CYS A 1 83 ? 12.305 -2.348 -6.702 1.00 93.44 83 CYS A C 1
ATOM 688 O O . CYS A 1 83 ? 11.617 -1.336 -6.866 1.00 93.44 83 CYS A O 1
ATOM 690 N N . GLN A 1 84 ? 13.149 -2.792 -7.641 1.00 93.12 84 GLN A N 1
ATOM 691 C CA . GLN A 1 84 ? 13.533 -2.033 -8.839 1.00 93.12 84 GLN A CA 1
ATOM 692 C C . GLN A 1 84 ? 12.401 -1.712 -9.833 1.00 93.12 84 GLN A C 1
ATOM 694 O O . GLN A 1 84 ? 12.584 -0.902 -10.742 1.00 93.12 84 GLN A O 1
ATOM 699 N N . THR A 1 85 ? 11.241 -2.364 -9.715 1.00 91.62 85 THR A N 1
ATOM 700 C CA . THR A 1 85 ? 10.099 -2.157 -10.629 1.00 91.62 85 THR A CA 1
ATOM 701 C C . THR A 1 85 ? 8.925 -1.459 -9.983 1.00 91.62 85 THR A C 1
ATOM 703 O O . THR A 1 85 ? 8.255 -0.653 -10.621 1.00 91.62 85 THR A O 1
ATOM 706 N N . CYS A 1 86 ? 8.613 -1.812 -8.737 1.00 89.12 86 CYS A N 1
ATOM 707 C CA . CYS A 1 86 ? 7.411 -1.320 -8.083 1.00 89.12 86 CYS A CA 1
ATOM 708 C C . CYS A 1 86 ? 7.686 -0.229 -7.055 1.00 89.12 86 CYS A C 1
ATOM 710 O O . CYS A 1 86 ? 6.738 0.485 -6.728 1.00 89.12 86 CYS A O 1
ATOM 712 N N . ILE A 1 87 ? 8.938 -0.064 -6.605 1.00 90.06 87 ILE A N 1
ATOM 713 C CA . ILE A 1 87 ? 9.345 0.940 -5.607 1.00 90.06 87 ILE A CA 1
ATOM 714 C C . ILE A 1 87 ? 8.609 0.731 -4.267 1.00 90.06 87 ILE A C 1
ATOM 716 O O . ILE A 1 87 ? 8.417 1.648 -3.479 1.00 90.06 87 ILE A O 1
ATOM 720 N N . PHE A 1 88 ? 8.143 -0.494 -4.023 1.00 90.06 88 PHE A N 1
ATOM 721 C CA . PHE A 1 88 ? 7.703 -0.922 -2.700 1.00 90.06 88 PHE A CA 1
ATOM 722 C C . PHE A 1 88 ? 8.897 -1.502 -1.962 1.00 90.06 88 PHE A C 1
ATOM 724 O O . PHE A 1 88 ? 9.822 -2.027 -2.591 1.00 90.06 88 PHE A O 1
ATOM 731 N N . ASP A 1 89 ? 8.835 -1.410 -0.646 1.00 89.75 89 ASP A N 1
ATOM 732 C CA . ASP A 1 89 ? 9.783 -2.036 0.257 1.00 89.75 89 ASP A CA 1
ATOM 733 C C . ASP A 1 89 ? 9.831 -3.563 0.062 1.00 89.75 89 ASP A C 1
ATOM 735 O O . ASP A 1 89 ? 8.817 -4.182 -0.283 1.00 89.75 89 ASP A O 1
ATOM 739 N N . LEU A 1 90 ? 11.016 -4.154 0.228 1.00 87.00 90 LEU A N 1
ATOM 740 C CA . LEU A 1 90 ? 11.233 -5.593 0.046 1.00 87.00 90 LEU A CA 1
ATOM 741 C C . LEU A 1 90 ? 10.827 -6.426 1.265 1.00 87.00 90 LEU A C 1
ATOM 743 O O . LEU A 1 90 ? 10.444 -7.576 1.085 1.00 87.00 90 LEU A O 1
ATOM 747 N N . GLU A 1 91 ? 10.886 -5.857 2.469 1.00 83.38 91 GLU A N 1
ATOM 748 C CA . GLU A 1 91 ? 10.612 -6.567 3.723 1.00 83.38 91 GLU A CA 1
ATOM 749 C C . GLU A 1 91 ? 9.107 -6.564 4.029 1.00 83.38 91 GLU A C 1
ATOM 751 O O . GLU A 1 91 ? 8.502 -7.608 4.261 1.00 83.38 91 GLU A O 1
ATOM 756 N N . TYR A 1 92 ? 8.473 -5.391 3.960 1.00 80.31 92 TYR A N 1
ATOM 757 C CA . TYR A 1 92 ? 7.075 -5.206 4.361 1.00 80.31 92 TYR A CA 1
ATOM 758 C C . TYR A 1 92 ? 6.103 -5.087 3.182 1.00 80.31 92 TYR A C 1
ATOM 760 O O . TYR A 1 92 ? 4.886 -5.137 3.370 1.00 80.31 92 TYR A O 1
ATOM 768 N N . GLY A 1 93 ? 6.601 -4.878 1.958 1.00 84.19 93 GLY A N 1
ATOM 769 C CA . GLY A 1 93 ? 5.750 -4.682 0.779 1.00 84.19 93 GLY A CA 1
ATOM 770 C C . GLY A 1 93 ? 4.927 -3.386 0.809 1.00 84.19 93 GLY A C 1
ATOM 771 O O . GLY A 1 93 ? 3.931 -3.271 0.084 1.00 84.19 93 GLY A O 1
ATOM 772 N N . LEU A 1 94 ? 5.326 -2.412 1.636 1.00 86.62 94 LEU A N 1
ATOM 773 C CA . LEU A 1 94 ? 4.650 -1.126 1.831 1.00 86.62 94 LEU A CA 1
ATOM 774 C C . LEU A 1 94 ? 5.275 -0.009 0.974 1.00 86.62 94 LEU A C 1
ATOM 776 O O . LEU A 1 94 ? 6.444 -0.100 0.588 1.00 86.62 94 LEU A O 1
ATOM 780 N N . PRO A 1 95 ? 4.514 1.051 0.635 1.00 90.12 95 PRO A N 1
ATOM 781 C CA . PRO A 1 95 ? 5.094 2.260 0.057 1.00 90.12 95 PRO A CA 1
ATOM 782 C C . PRO A 1 95 ? 6.117 2.900 1.003 1.00 90.12 95 PRO A C 1
ATOM 784 O O . PRO A 1 95 ? 5.910 2.914 2.218 1.00 90.12 95 PRO A O 1
ATOM 787 N N . VAL A 1 96 ? 7.164 3.505 0.433 1.00 87.56 96 VAL A N 1
ATOM 788 C CA . VAL A 1 96 ? 8.267 4.154 1.169 1.00 87.56 96 VAL A CA 1
ATOM 789 C C . VAL A 1 96 ? 7.750 5.151 2.210 1.00 87.56 96 VAL A C 1
ATOM 791 O O . VAL A 1 96 ? 8.126 5.072 3.371 1.00 87.56 96 VAL A O 1
ATOM 794 N N . ALA A 1 97 ? 6.792 6.007 1.843 1.00 88.50 97 ALA A N 1
ATOM 795 C CA . ALA A 1 97 ? 6.212 6.991 2.761 1.00 88.50 97 ALA A CA 1
ATOM 796 C C . ALA A 1 97 ? 5.525 6.376 3.995 1.00 88.50 97 ALA A C 1
ATOM 798 O O . ALA A 1 97 ? 5.525 6.981 5.065 1.00 88.50 97 ALA A O 1
ATOM 799 N N . VAL A 1 98 ? 4.899 5.201 3.849 1.00 87.12 98 VAL A N 1
ATOM 800 C CA . VAL A 1 98 ? 4.226 4.512 4.963 1.00 87.12 98 VAL A CA 1
ATOM 801 C C . VAL A 1 98 ? 5.263 3.863 5.868 1.00 87.12 98 VAL A C 1
ATOM 803 O O . VAL A 1 98 ? 5.170 3.988 7.083 1.00 87.12 98 VAL A O 1
ATOM 806 N N . ARG A 1 99 ? 6.269 3.216 5.274 1.00 85.19 99 ARG A N 1
ATOM 807 C CA . ARG A 1 99 ? 7.366 2.596 6.014 1.00 85.19 99 ARG A CA 1
ATOM 808 C C . ARG A 1 99 ? 8.163 3.627 6.803 1.00 85.19 99 ARG A C 1
ATOM 810 O O . ARG A 1 99 ? 8.427 3.405 7.971 1.00 85.19 99 ARG A O 1
ATOM 817 N N . ASP A 1 100 ? 8.523 4.749 6.192 1.00 85.94 100 ASP A N 1
ATOM 818 C CA . ASP A 1 100 ? 9.342 5.760 6.862 1.00 85.94 100 ASP A CA 1
ATOM 819 C C . ASP A 1 100 ? 8.568 6.424 8.018 1.00 85.94 100 ASP A C 1
ATOM 821 O O . ASP A 1 100 ? 9.164 6.787 9.025 1.00 85.94 100 ASP A O 1
ATOM 825 N N . LYS A 1 101 ? 7.234 6.541 7.917 1.00 85.31 101 LYS A N 1
ATOM 826 C CA . LYS A 1 101 ? 6.382 6.936 9.054 1.00 85.31 101 LYS A CA 1
ATOM 827 C C . LYS A 1 101 ? 6.352 5.864 10.137 1.00 85.31 101 LYS A C 1
ATOM 829 O O . LYS A 1 101 ? 6.558 6.184 11.295 1.00 85.31 101 LYS A O 1
ATOM 834 N N . PHE A 1 102 ? 6.182 4.604 9.748 1.00 82.62 102 PHE A N 1
ATOM 835 C CA . PHE A 1 102 ? 6.194 3.482 10.680 1.00 82.62 102 PHE A CA 1
ATOM 836 C C . PHE A 1 102 ? 7.525 3.362 11.439 1.00 82.62 102 PHE A C 1
ATOM 838 O O . PHE A 1 102 ? 7.524 3.184 12.649 1.00 82.62 102 PHE A O 1
ATOM 845 N N . LEU A 1 103 ? 8.658 3.523 10.749 1.00 82.94 103 LEU A N 1
ATOM 846 C CA . LEU A 1 103 ? 9.984 3.518 11.370 1.00 82.94 103 LEU A CA 1
ATOM 847 C C . LEU A 1 103 ? 10.151 4.684 12.345 1.00 82.94 103 LEU A C 1
ATOM 849 O O . LEU A 1 103 ? 10.644 4.466 13.443 1.00 82.94 103 LEU A O 1
ATOM 853 N N . LYS A 1 104 ? 9.672 5.884 11.997 1.00 83.94 104 LYS A N 1
ATOM 854 C CA . LYS A 1 104 ? 9.662 7.028 12.922 1.00 83.94 104 LYS A CA 1
ATOM 855 C C . LYS A 1 104 ? 8.797 6.778 14.155 1.00 83.94 104 LYS A C 1
ATOM 857 O O . LYS A 1 104 ? 9.200 7.151 15.248 1.00 83.94 104 LYS A O 1
ATOM 862 N N . ASP A 1 105 ? 7.638 6.143 13.994 1.00 81.06 105 ASP A N 1
ATOM 863 C CA . ASP A 1 105 ? 6.765 5.795 15.120 1.00 81.06 105 ASP A CA 1
ATOM 864 C C . ASP A 1 105 ? 7.432 4.751 16.038 1.00 81.06 105 ASP A C 1
ATOM 866 O O . ASP A 1 105 ? 7.308 4.830 17.259 1.00 81.06 105 ASP A O 1
ATOM 870 N N . CYS A 1 106 ? 8.178 3.795 15.471 1.00 74.38 106 CYS A N 1
ATOM 871 C CA . CYS A 1 106 ? 8.968 2.823 16.234 1.00 74.38 106 CYS A CA 1
ATOM 872 C C . CYS A 1 106 ? 10.181 3.457 16.932 1.00 74.38 106 CYS A C 1
ATOM 874 O O . CYS A 1 106 ? 10.439 3.151 18.094 1.00 74.38 106 CYS A O 1
ATOM 876 N N . GLU A 1 107 ? 10.895 4.365 16.263 1.00 77.06 107 GLU A N 1
ATOM 877 C CA . GLU A 1 107 ? 11.990 5.138 16.862 1.00 77.06 107 GLU A CA 1
ATOM 878 C C . GLU A 1 107 ? 11.479 6.024 18.006 1.00 77.06 107 GLU A C 1
ATOM 880 O O . GLU A 1 107 ? 12.103 6.083 19.063 1.00 77.06 107 GLU A O 1
ATOM 885 N N . ALA A 1 108 ? 10.311 6.657 17.843 1.00 76.69 108 ALA A N 1
ATOM 886 C CA . ALA A 1 108 ? 9.655 7.429 18.899 1.00 76.69 108 ALA A CA 1
ATOM 887 C C . ALA A 1 108 ? 9.234 6.557 20.094 1.00 76.69 108 ALA A C 1
ATOM 889 O O . ALA A 1 108 ? 9.219 7.034 21.226 1.00 76.69 108 ALA A O 1
ATOM 890 N N . ALA A 1 109 ? 8.932 5.278 19.857 1.00 70.81 109 ALA A N 1
ATOM 891 C CA . ALA A 1 109 ? 8.702 4.288 20.906 1.00 70.81 109 ALA A CA 1
ATOM 892 C C . ALA A 1 109 ? 10.006 3.753 21.542 1.00 70.81 109 ALA A C 1
ATOM 894 O O . ALA A 1 109 ? 9.938 2.921 22.443 1.00 70.81 109 ALA A O 1
ATOM 895 N N . GLY A 1 110 ? 11.181 4.224 21.102 1.00 70.06 110 GLY A N 1
ATOM 896 C CA . GLY A 1 110 ? 12.487 3.839 21.641 1.00 70.06 110 GLY A CA 1
ATOM 897 C C . GLY A 1 110 ? 13.023 2.498 21.132 1.00 70.06 110 GLY A C 1
ATOM 898 O O . GLY A 1 110 ? 13.964 1.971 21.719 1.00 70.06 110 GLY A O 1
ATOM 899 N N . ILE A 1 111 ? 12.444 1.940 20.063 1.00 66.38 111 ILE A N 1
ATOM 900 C CA . ILE A 1 111 ? 12.772 0.596 19.568 1.00 66.38 111 ILE A CA 1
ATOM 901 C C . ILE A 1 111 ? 13.837 0.705 18.460 1.00 66.38 111 ILE A C 1
ATOM 903 O O . ILE A 1 111 ? 13.566 1.304 17.413 1.00 66.38 111 ILE A O 1
ATOM 907 N N . PRO A 1 112 ? 15.055 0.156 18.645 1.00 66.00 112 PRO A N 1
ATOM 908 C CA . PRO A 1 112 ? 16.137 0.265 17.669 1.00 66.00 112 PRO A CA 1
ATOM 909 C C . PRO A 1 112 ? 15.858 -0.535 16.386 1.00 66.00 112 PRO A C 1
ATOM 911 O O . PRO A 1 112 ? 15.263 -1.611 16.398 1.00 66.00 112 PRO A O 1
ATOM 914 N N . GLN A 1 113 ? 16.356 -0.048 15.244 1.00 63.41 113 GLN A N 1
ATOM 915 C CA . GLN A 1 113 ? 16.067 -0.620 13.918 1.00 63.41 113 GLN A CA 1
ATOM 916 C C . GLN A 1 113 ? 16.517 -2.085 13.742 1.00 63.41 113 GLN A C 1
ATOM 918 O O . GLN A 1 113 ? 15.944 -2.817 12.933 1.00 63.41 113 GLN A O 1
ATOM 923 N N . SER A 1 114 ? 17.535 -2.526 14.487 1.00 62.66 114 SER A N 1
ATOM 924 C CA . SER A 1 114 ? 17.972 -3.928 14.529 1.00 62.66 114 SER A CA 1
ATOM 925 C C . SER A 1 114 ? 16.941 -4.838 15.190 1.00 62.66 114 SER A C 1
ATOM 927 O O . SER A 1 114 ? 16.760 -5.967 14.739 1.00 62.66 114 SER A O 1
ATOM 929 N N . GLU A 1 115 ? 16.237 -4.338 16.208 1.00 60.09 115 GLU A N 1
ATOM 930 C CA . GLU A 1 115 ? 15.142 -5.061 16.844 1.00 60.09 115 GLU A CA 1
ATOM 931 C C . GLU A 1 115 ? 13.953 -5.121 15.898 1.00 60.09 115 GLU A C 1
ATOM 933 O O . GLU A 1 115 ? 13.475 -6.206 15.662 1.00 60.09 115 GLU A O 1
ATOM 938 N N . ILE A 1 116 ? 13.573 -4.062 15.184 1.00 59.84 116 ILE A N 1
ATOM 939 C CA . ILE A 1 116 ? 12.431 -4.106 14.240 1.00 59.84 116 ILE A CA 1
ATOM 940 C C . ILE A 1 116 ? 12.575 -5.201 13.151 1.00 59.84 116 ILE A C 1
ATOM 942 O O . ILE A 1 116 ? 11.582 -5.774 12.695 1.00 59.84 116 ILE A O 1
ATOM 946 N N . ARG A 1 117 ? 13.810 -5.518 12.726 1.00 55.66 117 ARG A N 1
ATOM 947 C CA . ARG A 1 117 ? 14.094 -6.573 11.729 1.00 55.66 117 ARG A CA 1
ATOM 948 C C . ARG A 1 117 ? 13.976 -7.996 12.291 1.00 55.66 117 ARG A C 1
ATOM 950 O O . ARG A 1 117 ? 13.812 -8.929 11.508 1.00 55.66 117 ARG A O 1
ATOM 957 N N . GLY A 1 118 ? 14.075 -8.166 13.610 1.00 49.94 118 GLY A N 1
ATOM 958 C CA . GLY A 1 118 ? 14.059 -9.466 14.292 1.00 49.94 118 GLY A CA 1
ATOM 959 C C . GLY A 1 118 ? 13.038 -9.592 15.426 1.00 49.94 118 GLY A C 1
ATOM 960 O O . GLY A 1 118 ? 12.897 -10.676 15.988 1.00 49.94 118 GLY A O 1
ATOM 961 N N . SER A 1 119 ? 12.323 -8.523 15.776 1.00 49.53 119 SER A N 1
ATOM 962 C CA . SER A 1 119 ? 11.517 -8.453 16.982 1.00 49.53 119 SER A CA 1
ATOM 963 C C . SER A 1 119 ? 10.159 -9.072 16.732 1.00 49.53 119 SER A C 1
ATOM 965 O O . SER A 1 119 ? 9.367 -8.710 15.859 1.00 49.53 119 SER A O 1
ATOM 967 N N . SER A 1 120 ? 9.900 -10.064 17.565 1.00 48.03 120 SER A N 1
ATOM 968 C CA . SER A 1 120 ? 8.623 -10.704 17.795 1.00 48.03 120 SER A CA 1
ATOM 969 C C . SER A 1 120 ? 7.711 -9.846 18.675 1.00 48.03 120 SER A C 1
ATOM 971 O O . SER A 1 120 ? 6.884 -10.405 19.390 1.00 48.03 120 SER A O 1
ATOM 973 N N . ASP A 1 121 ? 7.844 -8.515 18.655 1.00 55.12 121 ASP A N 1
ATOM 974 C CA . ASP A 1 121 ? 6.947 -7.652 19.415 1.00 55.12 121 ASP A CA 1
ATOM 975 C C . ASP A 1 121 ? 5.552 -7.744 18.796 1.00 55.12 121 ASP A C 1
ATOM 977 O O . ASP A 1 121 ? 5.351 -7.364 17.631 1.00 55.12 121 ASP A O 1
ATOM 981 N N . PRO A 1 122 ? 4.565 -8.279 19.537 1.00 61.41 122 PRO A N 1
ATOM 982 C CA . PRO A 1 122 ? 3.256 -8.568 18.979 1.00 61.41 122 PRO A CA 1
ATOM 983 C C . PRO A 1 122 ? 2.566 -7.293 18.492 1.00 61.41 122 PRO A C 1
ATOM 985 O O . PRO A 1 122 ? 1.848 -7.359 17.503 1.00 61.41 122 PRO A O 1
ATOM 988 N N . GLU A 1 123 ? 2.827 -6.133 19.102 1.00 65.94 123 GLU A N 1
ATOM 989 C CA . GLU A 1 123 ? 2.237 -4.852 18.691 1.00 65.94 123 GLU A CA 1
ATOM 990 C C . GLU A 1 123 ? 2.783 -4.329 17.358 1.00 65.94 123 GLU A C 1
ATOM 992 O O . GLU A 1 123 ? 2.012 -3.898 16.497 1.00 65.94 123 GLU A O 1
ATOM 997 N N . ILE A 1 124 ? 4.103 -4.391 17.157 1.00 67.94 124 ILE A N 1
ATOM 998 C CA . ILE A 1 124 ? 4.754 -4.017 15.894 1.00 67.94 124 ILE A CA 1
ATOM 999 C C . ILE A 1 124 ? 4.285 -4.958 14.790 1.00 67.94 124 ILE A C 1
ATOM 1001 O O . ILE A 1 124 ? 3.870 -4.505 13.722 1.00 67.94 124 ILE A O 1
ATOM 1005 N N . LYS A 1 125 ? 4.277 -6.265 15.071 1.00 65.69 125 LYS A N 1
ATOM 1006 C CA . LYS A 1 125 ? 3.832 -7.292 14.129 1.00 65.69 125 LYS A CA 1
ATOM 1007 C C . LYS A 1 125 ? 2.345 -7.169 13.804 1.00 65.69 125 LYS A C 1
ATOM 1009 O O . LYS A 1 125 ? 1.971 -7.376 12.656 1.00 65.69 125 LYS A O 1
ATOM 1014 N N . GLU A 1 126 ? 1.503 -6.795 14.764 1.00 67.12 126 GLU A N 1
ATOM 1015 C CA . GLU A 1 126 ? 0.069 -6.559 14.566 1.00 67.12 126 GLU A CA 1
ATOM 1016 C C . GLU A 1 126 ? -0.179 -5.311 13.710 1.00 67.12 126 GLU A C 1
ATOM 1018 O O . GLU A 1 126 ? -0.919 -5.382 12.725 1.00 67.12 126 GLU A O 1
ATOM 1023 N N . LYS A 1 127 ? 0.507 -4.195 13.999 1.00 71.31 127 LYS A N 1
ATOM 1024 C CA . LYS A 1 127 ? 0.450 -2.983 13.165 1.00 71.31 127 LYS A CA 1
ATOM 1025 C C . LYS A 1 127 ? 0.943 -3.270 11.745 1.00 71.31 127 LYS A C 1
ATOM 1027 O O . LYS A 1 127 ? 0.266 -2.917 10.784 1.00 71.31 127 LYS A O 1
ATOM 1032 N N . LEU A 1 128 ? 2.062 -3.975 11.588 1.00 71.31 128 LEU A N 1
ATOM 1033 C CA . LEU A 1 128 ? 2.591 -4.385 10.283 1.00 71.31 128 LEU A CA 1
ATOM 1034 C C . LEU A 1 128 ? 1.676 -5.365 9.550 1.00 71.31 128 LEU A C 1
ATOM 1036 O O . LEU A 1 128 ? 1.498 -5.227 8.345 1.00 71.31 128 LEU A O 1
ATOM 1040 N N . ALA A 1 129 ? 1.063 -6.324 10.241 1.00 67.44 129 ALA A N 1
ATOM 1041 C CA . ALA A 1 129 ? 0.143 -7.288 9.641 1.00 67.44 129 ALA A CA 1
ATOM 1042 C C . ALA A 1 129 ? -1.180 -6.644 9.201 1.00 67.44 129 ALA A C 1
ATOM 1044 O O . ALA A 1 129 ? -1.785 -7.097 8.231 1.00 67.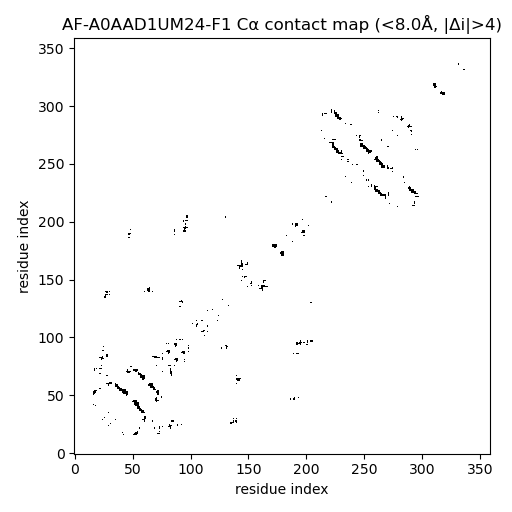44 129 ALA A O 1
ATOM 1045 N N . LEU A 1 130 ? -1.625 -5.581 9.880 1.00 68.50 130 LEU A N 1
ATOM 1046 C CA . LEU A 1 130 ? -2.774 -4.784 9.448 1.00 68.50 130 LEU A CA 1
ATOM 1047 C C . LEU A 1 130 ? -2.471 -4.004 8.157 1.00 68.50 130 LEU A C 1
ATOM 1049 O O . LEU A 1 130 ? -3.360 -3.769 7.336 1.00 68.50 130 LEU A O 1
ATOM 1053 N N . LEU A 1 131 ? -1.212 -3.601 7.978 1.00 71.00 131 LEU A N 1
ATOM 1054 C CA . LEU A 1 131 ? -0.751 -2.804 6.841 1.00 71.00 131 LEU A CA 1
ATOM 1055 C C . LEU A 1 131 ? -0.367 -3.654 5.636 1.00 71.00 131 LEU A C 1
ATOM 1057 O O . LEU A 1 131 ? -0.676 -3.304 4.492 1.00 71.00 131 LEU A O 1
ATOM 1061 N N . SER A 1 132 ? 0.334 -4.751 5.898 1.00 68.19 132 SER A N 1
ATOM 1062 C CA . SER A 1 132 ? 0.822 -5.671 4.891 1.00 68.19 132 SER A CA 1
ATOM 1063 C C . SER A 1 132 ? -0.330 -6.514 4.364 1.00 68.19 132 SER A C 1
ATOM 1065 O O . SER A 1 132 ? -1.163 -7.044 5.102 1.00 68.19 132 SER A O 1
ATOM 1067 N N . LYS A 1 133 ? -0.409 -6.641 3.040 1.00 67.50 133 LYS A N 1
ATOM 1068 C CA . LYS A 1 133 ? -1.402 -7.522 2.428 1.00 67.50 133 LYS A CA 1
ATOM 1069 C C . LYS A 1 133 ? -0.986 -8.968 2.679 1.00 67.50 133 LYS A C 1
ATOM 1071 O O . LYS A 1 133 ? 0.070 -9.375 2.217 1.00 67.50 133 LYS A O 1
ATOM 1076 N N . LYS A 1 134 ? -1.875 -9.756 3.295 1.00 60.12 134 LYS A N 1
ATOM 1077 C CA . LYS A 1 134 ? -1.684 -11.203 3.525 1.00 60.12 134 LYS A CA 1
ATOM 1078 C C . LYS A 1 134 ? -1.389 -12.012 2.252 1.00 60.12 134 LYS A C 1
ATOM 1080 O O . LYS A 1 134 ? -0.783 -13.068 2.353 1.00 60.12 134 LYS A O 1
ATOM 1085 N N . TYR A 1 135 ? -1.810 -11.530 1.077 1.00 59.97 135 TYR A N 1
ATOM 1086 C CA . TYR A 1 135 ? -1.592 -12.212 -0.201 1.00 59.97 135 TYR A CA 1
ATOM 1087 C C . TYR A 1 135 ? -0.980 -11.290 -1.268 1.00 59.97 135 TYR A C 1
ATOM 1089 O O . TYR A 1 135 ? -1.393 -10.124 -1.392 1.00 59.97 135 TYR A O 1
ATOM 1097 N N . PRO A 1 136 ? -0.039 -11.809 -2.083 1.00 70.12 136 PRO A N 1
ATOM 1098 C CA . PRO A 1 136 ? 0.578 -11.070 -3.175 1.00 70.12 136 PRO A CA 1
ATOM 1099 C C . PRO A 1 136 ? -0.475 -10.634 -4.204 1.00 70.12 136 PRO A C 1
ATOM 1101 O O . PRO A 1 136 ? -1.242 -11.425 -4.744 1.00 70.12 136 PRO A O 1
ATOM 1104 N N . SER A 1 137 ? -0.541 -9.330 -4.488 1.00 75.00 137 SER A N 1
ATOM 1105 C CA . SER A 1 137 ? -1.535 -8.785 -5.419 1.00 75.00 137 SER A CA 1
ATOM 1106 C C . SER A 1 137 ? -1.004 -8.758 -6.853 1.00 75.00 137 SER A C 1
ATOM 1108 O O . SER A 1 137 ? -0.436 -7.760 -7.307 1.00 75.00 137 SER A O 1
ATOM 1110 N N . TYR A 1 138 ? -1.257 -9.829 -7.607 1.00 80.88 138 TYR A N 1
ATOM 1111 C CA . TYR A 1 138 ? -0.846 -9.934 -9.014 1.00 80.88 138 TYR A CA 1
ATOM 1112 C C . TYR A 1 138 ? -1.643 -9.040 -9.975 1.00 80.88 138 TYR A C 1
ATOM 1114 O O . TYR A 1 138 ? -1.253 -8.885 -11.133 1.00 80.88 138 TYR A O 1
ATOM 1122 N N . LYS A 1 139 ? -2.682 -8.337 -9.493 1.00 83.00 139 LYS A N 1
ATOM 1123 C CA . LYS A 1 139 ? -3.385 -7.287 -10.257 1.00 83.00 139 LYS A CA 1
ATOM 1124 C C . LYS A 1 139 ? -2.416 -6.228 -10.807 1.00 83.00 139 LYS A C 1
ATOM 1126 O O . LYS A 1 139 ? -2.600 -5.732 -11.910 1.00 83.00 139 LYS A O 1
ATOM 1131 N N . ARG A 1 140 ? -1.306 -5.951 -10.107 1.00 84.38 140 ARG A N 1
ATOM 1132 C CA . ARG A 1 140 ? -0.251 -5.015 -10.557 1.00 84.38 140 ARG A CA 1
ATOM 1133 C C . ARG A 1 140 ? 0.503 -5.490 -11.811 1.00 84.38 140 ARG A C 1
ATOM 1135 O O . ARG A 1 140 ? 1.144 -4.687 -12.495 1.00 84.38 140 ARG A O 1
ATOM 1142 N N . ASN A 1 141 ? 0.490 -6.793 -12.083 1.00 86.31 141 ASN A N 1
ATOM 1143 C CA . ASN A 1 141 ? 1.162 -7.398 -13.233 1.00 86.31 141 ASN A CA 1
ATOM 1144 C C . ASN A 1 141 ? 0.285 -7.400 -14.484 1.00 86.31 141 ASN A C 1
ATOM 1146 O O . ASN A 1 141 ? 0.768 -7.762 -15.555 1.00 86.31 141 ASN A O 1
ATOM 1150 N N . GLN A 1 142 ? -0.976 -6.990 -14.370 1.00 87.38 142 GLN A N 1
ATOM 1151 C CA . GLN A 1 142 ? -1.890 -6.951 -15.497 1.00 87.38 142 GLN A CA 1
ATOM 1152 C C . GLN A 1 142 ? -1.452 -5.918 -16.553 1.00 87.38 142 GLN A C 1
ATOM 1154 O O . GLN A 1 142 ? -0.770 -4.935 -16.230 1.00 87.38 142 GLN A O 1
ATOM 1159 N N . PRO A 1 143 ? -1.828 -6.132 -17.826 1.00 89.25 143 PRO A N 1
ATOM 1160 C CA . PRO A 1 143 ? -1.673 -5.143 -18.880 1.00 89.25 143 PRO A CA 1
ATOM 1161 C C . PRO A 1 143 ? -2.374 -3.829 -18.555 1.00 89.25 143 PRO A C 1
ATOM 1163 O O . PRO A 1 143 ? -3.349 -3.786 -17.801 1.00 89.25 143 PRO A O 1
ATOM 1166 N N . HIS A 1 144 ? -1.870 -2.749 -19.149 1.00 88.62 144 HIS A N 1
ATOM 1167 C CA . HIS A 1 144 ? -2.572 -1.473 -19.118 1.00 88.62 144 HIS A CA 1
ATOM 1168 C C . HIS A 1 144 ? -3.916 -1.583 -19.833 1.00 88.62 144 HIS A C 1
ATOM 1170 O O . HIS A 1 144 ? -4.116 -2.455 -20.684 1.00 88.62 144 HIS A O 1
ATOM 1176 N N . ILE A 1 145 ? -4.817 -0.676 -19.478 1.00 89.62 145 ILE A N 1
ATOM 1177 C CA . ILE A 1 145 ? -6.099 -0.527 -20.150 1.00 89.62 145 ILE A CA 1
ATOM 1178 C C . ILE A 1 145 ? -5.841 -0.044 -21.579 1.00 89.62 145 ILE A C 1
ATOM 1180 O O . ILE A 1 145 ? -4.987 0.812 -21.819 1.00 89.62 145 ILE A O 1
ATOM 1184 N N . CYS A 1 146 ? -6.556 -0.625 -22.534 1.00 91.88 146 CYS A N 1
ATOM 1185 C CA . CYS A 1 146 ? -6.494 -0.232 -23.929 1.00 91.88 146 CYS A CA 1
ATOM 1186 C C . CYS A 1 146 ? -7.090 1.171 -24.095 1.00 91.88 146 CYS A C 1
ATOM 1188 O O . CYS A 1 146 ? -8.297 1.359 -23.959 1.00 91.88 146 CYS A O 1
ATOM 1190 N N . SER A 1 147 ? -6.262 2.155 -24.445 1.00 89.50 147 SER A N 1
ATOM 1191 C CA . SER A 1 147 ? -6.727 3.522 -24.715 1.00 89.50 147 SER A CA 1
ATOM 1192 C C . SER A 1 147 ? -7.719 3.587 -25.882 1.00 89.50 147 SER A C 1
ATOM 1194 O O . SER A 1 147 ? -8.655 4.379 -25.844 1.00 89.50 147 SER A O 1
ATOM 1196 N N . PHE A 1 148 ? -7.551 2.736 -26.899 1.00 92.62 148 PHE A N 1
ATOM 1197 C CA . PHE A 1 148 ? -8.470 2.639 -28.037 1.00 92.62 148 PHE A CA 1
ATOM 1198 C C . PHE A 1 148 ? -9.825 2.053 -27.644 1.00 92.62 148 PHE A C 1
ATOM 1200 O O . PHE A 1 148 ? -10.840 2.476 -28.182 1.00 92.62 148 PHE A O 1
ATOM 1207 N N . PHE A 1 149 ? -9.858 1.133 -26.677 1.00 91.94 149 PHE A N 1
ATOM 1208 C CA . PHE A 1 149 ? -11.108 0.579 -26.158 1.00 91.94 149 PHE A CA 1
ATOM 1209 C C . PHE A 1 149 ? -11.887 1.622 -25.360 1.00 91.94 149 PHE A C 1
ATOM 1211 O O . PHE A 1 149 ? -13.080 1.777 -25.576 1.00 91.94 149 PHE A O 1
ATOM 1218 N N . VAL A 1 150 ? -11.199 2.403 -24.519 1.00 89.88 150 VAL A N 1
ATOM 1219 C CA . VAL A 1 150 ? -11.816 3.522 -23.782 1.00 89.88 150 VAL A CA 1
ATOM 1220 C C . VAL A 1 150 ? -12.424 4.554 -24.739 1.00 89.88 150 VAL A C 1
ATOM 1222 O O . VAL A 1 150 ? -13.446 5.152 -24.429 1.00 89.88 150 VAL A O 1
ATOM 1225 N N . LYS A 1 151 ? -11.824 4.738 -25.922 1.00 89.94 151 LYS A N 1
ATOM 1226 C CA . LYS A 1 151 ? -12.340 5.616 -26.984 1.00 89.94 151 LYS A CA 1
ATOM 1227 C C . LYS A 1 151 ? -13.404 4.971 -27.885 1.00 89.94 151 LYS A C 1
ATOM 1229 O O . LYS A 1 151 ? -13.951 5.673 -28.723 1.00 89.94 151 LYS A O 1
ATOM 1234 N N . GLY A 1 152 ? -13.662 3.667 -27.763 1.00 89.69 152 GLY A N 1
ATOM 1235 C CA . GLY A 1 152 ? -14.604 2.928 -28.615 1.00 89.69 152 GLY A CA 1
ATOM 1236 C C . GLY A 1 152 ? -14.057 2.449 -29.969 1.00 89.69 152 GLY A C 1
ATOM 1237 O O . GLY A 1 152 ? -14.783 1.803 -30.712 1.00 89.69 152 GLY A O 1
ATOM 1238 N N . ASN A 1 153 ? -12.775 2.675 -30.274 1.00 93.56 153 ASN A N 1
ATOM 1239 C CA . ASN A 1 153 ? -12.169 2.401 -31.589 1.00 93.56 153 ASN A CA 1
ATOM 1240 C C . ASN A 1 153 ? -11.159 1.235 -31.545 1.00 93.56 153 ASN A C 1
ATOM 1242 O O . ASN A 1 153 ? -10.103 1.290 -32.175 1.00 93.56 153 ASN A O 1
ATOM 1246 N N . CYS A 1 154 ? -11.405 0.201 -30.732 1.00 93.31 154 CYS A N 1
ATOM 1247 C CA . CYS A 1 154 ? -10.496 -0.947 -30.652 1.00 93.31 154 CYS A CA 1
ATOM 1248 C C . CYS A 1 154 ? -10.859 -2.039 -31.668 1.00 93.31 154 CYS A C 1
ATOM 1250 O O . CYS A 1 154 ? -11.715 -2.878 -31.406 1.00 93.31 154 CYS A O 1
ATOM 1252 N N . GLU A 1 155 ? -10.127 -2.097 -32.778 1.00 92.00 155 GLU A N 1
ATOM 1253 C CA . GLU A 1 155 ? -10.319 -3.108 -33.835 1.00 92.00 155 GLU A CA 1
ATOM 1254 C C . GLU A 1 155 ? -9.759 -4.493 -33.469 1.00 92.00 155 GLU A C 1
ATOM 1256 O O . GLU A 1 155 ? -10.063 -5.497 -34.103 1.00 92.00 155 GLU A O 1
ATOM 1261 N N . ARG A 1 156 ? -8.936 -4.579 -32.415 1.00 90.31 156 ARG A N 1
ATOM 1262 C CA . ARG A 1 156 ? -8.265 -5.830 -32.018 1.00 90.31 156 ARG A CA 1
ATOM 1263 C C . ARG A 1 156 ? -9.175 -6.809 -31.273 1.00 90.31 156 ARG A C 1
ATOM 1265 O O . ARG A 1 156 ? -8.770 -7.952 -31.058 1.00 90.31 156 ARG A O 1
ATOM 1272 N N . GLY A 1 157 ? -10.366 -6.372 -30.851 1.00 87.56 157 GLY A N 1
ATOM 1273 C CA . GLY A 1 157 ? -11.361 -7.213 -30.181 1.00 87.56 157 GLY A CA 1
ATOM 1274 C C . GLY A 1 157 ? -10.769 -8.066 -29.049 1.00 87.56 157 GLY A C 1
ATOM 1275 O O . GLY A 1 157 ? -10.025 -7.567 -28.203 1.00 87.56 157 GLY A O 1
ATOM 1276 N N . ALA A 1 158 ? -11.063 -9.368 -29.054 1.00 85.88 158 ALA A N 1
ATOM 1277 C CA . ALA A 1 158 ? -10.587 -10.325 -28.048 1.00 85.88 158 ALA A CA 1
ATOM 1278 C C . ALA A 1 158 ? -9.073 -10.617 -28.105 1.00 85.88 158 ALA A C 1
ATOM 1280 O O . ALA A 1 158 ? -8.499 -11.068 -27.116 1.00 85.88 158 ALA A O 1
ATOM 1281 N N . ASN A 1 159 ? -8.411 -10.322 -29.227 1.00 89.31 159 ASN A N 1
ATOM 1282 C CA . ASN A 1 159 ? -6.971 -10.536 -29.401 1.00 89.31 159 ASN A CA 1
ATOM 1283 C C . ASN A 1 159 ? -6.130 -9.343 -28.922 1.00 89.31 159 ASN A C 1
ATOM 1285 O O . ASN A 1 159 ? -4.905 -9.345 -29.062 1.00 89.31 159 ASN A O 1
ATOM 1289 N N . CYS A 1 160 ? -6.756 -8.302 -28.365 1.00 90.19 160 CYS A N 1
ATOM 1290 C CA . CYS A 1 160 ? -6.033 -7.154 -27.846 1.00 90.19 160 CYS A CA 1
ATOM 1291 C C . CYS A 1 160 ? -5.140 -7.557 -26.651 1.00 90.19 160 CYS A C 1
ATOM 1293 O O . CYS A 1 160 ? -5.649 -8.057 -25.649 1.00 90.19 160 CYS A O 1
ATOM 1295 N N . PRO A 1 161 ? -3.817 -7.285 -26.682 1.00 88.75 161 PRO A N 1
ATOM 1296 C CA . PRO A 1 161 ? -2.927 -7.563 -25.546 1.00 88.75 161 PRO A CA 1
ATOM 1297 C C . PRO A 1 161 ? -3.192 -6.689 -24.308 1.00 88.75 161 PRO A C 1
ATOM 1299 O O . PRO A 1 161 ? -2.622 -6.928 -23.241 1.00 88.75 161 PRO A O 1
ATOM 1302 N N . TYR A 1 162 ? -3.989 -5.632 -24.468 1.00 91.19 162 TYR A N 1
ATOM 1303 C CA . TYR A 1 162 ? -4.345 -4.677 -23.425 1.00 91.19 162 TYR A CA 1
ATOM 1304 C C . TYR A 1 162 ? -5.712 -5.010 -22.833 1.00 91.19 162 TYR A C 1
ATOM 1306 O O . TYR A 1 162 ? -6.547 -5.643 -23.472 1.00 91.19 162 TYR A O 1
ATOM 1314 N N . ARG A 1 163 ? -5.961 -4.551 -21.607 1.00 90.50 163 ARG A N 1
ATOM 1315 C CA . ARG A 1 163 ? -7.231 -4.818 -20.927 1.00 90.50 163 ARG A CA 1
ATOM 1316 C C . ARG A 1 163 ? -8.361 -3.957 -21.485 1.00 90.50 163 ARG A C 1
ATOM 1318 O O . ARG A 1 163 ? -8.183 -2.759 -21.695 1.00 90.50 163 ARG A O 1
ATOM 1325 N N . HIS A 1 164 ? -9.518 -4.575 -21.689 1.00 91.44 164 HIS A N 1
ATOM 1326 C CA . HIS A 1 164 ? -10.764 -3.931 -22.108 1.00 91.44 164 HIS A CA 1
ATOM 1327 C C . HIS A 1 164 ? -11.682 -3.741 -20.899 1.00 91.44 164 HIS A C 1
ATOM 1329 O O . HIS A 1 164 ? -12.710 -4.391 -20.765 1.00 91.44 164 HIS A O 1
ATOM 1335 N N . GLU A 1 165 ? -11.258 -2.881 -19.979 1.00 87.50 165 GLU A N 1
ATOM 1336 C CA . GLU A 1 165 ? -12.027 -2.499 -18.795 1.00 87.50 165 GLU A CA 1
ATOM 1337 C C . GLU A 1 165 ? -12.065 -0.976 -18.728 1.00 87.50 165 GLU A C 1
ATOM 1339 O O . GLU A 1 165 ? -11.114 -0.314 -19.154 1.00 87.50 165 GLU A O 1
ATOM 1344 N N . MET A 1 166 ? -13.156 -0.412 -18.218 1.00 84.38 166 MET A N 1
ATOM 1345 C CA . MET A 1 166 ? -13.212 1.026 -17.982 1.00 84.38 166 MET A CA 1
ATOM 1346 C C . MET A 1 166 ? -12.249 1.374 -16.838 1.00 84.38 166 MET A C 1
ATOM 1348 O O . MET A 1 166 ? -12.215 0.648 -15.840 1.00 84.38 166 MET A O 1
ATOM 1352 N N . PRO A 1 167 ? -11.419 2.425 -16.975 1.00 82.50 167 PRO A N 1
ATOM 1353 C CA . PRO A 1 167 ? -10.617 2.893 -15.856 1.00 82.50 167 PRO A CA 1
ATOM 1354 C C . PRO A 1 167 ? -11.549 3.266 -14.704 1.00 82.50 167 PRO A C 1
ATOM 1356 O O . PRO A 1 167 ? -12.593 3.873 -14.928 1.00 82.50 167 PRO A O 1
ATOM 1359 N N . GLU A 1 168 ? -11.170 2.893 -13.481 1.00 75.50 168 GLU A N 1
ATOM 1360 C CA . GLU A 1 168 ? -11.820 3.436 -12.290 1.00 75.50 168 GLU A CA 1
ATOM 1361 C C . GLU A 1 168 ? -11.693 4.958 -12.380 1.00 75.50 168 GLU A C 1
ATOM 1363 O O . GLU A 1 168 ? -10.578 5.467 -12.534 1.00 75.50 168 GLU A O 1
ATOM 1368 N N . GLU A 1 169 ? -12.823 5.669 -12.370 1.00 61.22 169 GLU A N 1
ATOM 1369 C CA . GLU A 1 169 ? -12.823 7.125 -12.353 1.00 61.22 169 GLU A CA 1
ATOM 1370 C C . GLU A 1 169 ? -12.052 7.557 -11.108 1.00 61.22 169 GLU A C 1
ATOM 1372 O O . GLU A 1 169 ? -12.513 7.417 -9.974 1.00 61.22 169 GLU A O 1
ATOM 1377 N N . GLU A 1 170 ? -10.819 8.021 -11.304 1.00 57.69 170 GLU A N 1
ATOM 1378 C CA . GLU A 1 170 ? -10.114 8.714 -10.247 1.00 57.69 170 GLU A CA 1
ATOM 1379 C C . GLU A 1 170 ? -10.929 9.977 -9.995 1.00 57.69 170 GLU A C 1
ATOM 1381 O O . GLU A 1 170 ? -10.897 10.900 -10.812 1.00 57.69 170 GLU A O 1
ATOM 1386 N N . GLU A 1 171 ? -11.714 9.977 -8.908 1.00 50.25 171 GLU A N 1
ATOM 1387 C CA . GLU A 1 171 ? -12.369 11.173 -8.383 1.00 50.25 171 GLU A CA 1
ATOM 1388 C C . GLU A 1 171 ? -11.356 12.302 -8.499 1.00 50.25 171 GLU A C 1
ATOM 1390 O O . GLU A 1 171 ? -10.283 12.244 -7.886 1.00 50.25 171 GLU A O 1
ATOM 1395 N N . GLN A 1 172 ? -11.652 13.255 -9.382 1.00 50.06 172 GLN A N 1
ATOM 1396 C CA . GLN A 1 172 ? -10.753 14.338 -9.729 1.00 50.06 172 GLN A CA 1
ATOM 1397 C C . GLN A 1 172 ? -10.534 15.143 -8.460 1.00 50.06 172 GLN A C 1
ATOM 1399 O O . GLN A 1 172 ? -11.340 16.003 -8.109 1.00 50.06 172 GLN A O 1
ATOM 1404 N N . LYS A 1 173 ? -9.475 14.814 -7.722 1.00 50.22 173 LYS A N 1
ATOM 1405 C CA . LYS A 1 173 ? -9.126 15.552 -6.522 1.00 50.22 173 LYS A CA 1
ATOM 1406 C C . LYS A 1 173 ? -8.756 16.947 -6.993 1.00 50.22 173 LYS A C 1
ATOM 1408 O O . LYS A 1 173 ? -7.783 17.140 -7.717 1.00 50.22 173 LYS A O 1
ATOM 1413 N N . LEU A 1 174 ? -9.624 17.888 -6.667 1.00 50.97 174 LEU A N 1
ATOM 1414 C CA . LEU A 1 174 ? -9.343 19.304 -6.754 1.00 50.97 174 LEU A CA 1
ATOM 1415 C C . LEU A 1 174 ? -8.344 19.598 -5.633 1.00 50.97 174 LEU A C 1
ATOM 1417 O O . LEU A 1 174 ? -8.534 19.135 -4.506 1.00 50.97 174 LEU A O 1
ATOM 1421 N N . ASP A 1 175 ? -7.276 20.327 -5.938 1.00 54.22 175 ASP A N 1
ATOM 1422 C CA . ASP A 1 175 ? -6.443 20.904 -4.883 1.00 54.22 175 ASP A CA 1
ATOM 1423 C C . ASP A 1 175 ? -7.288 21.879 -4.040 1.00 54.22 175 ASP A C 1
ATOM 1425 O O . ASP A 1 175 ? -8.320 22.373 -4.502 1.00 54.22 175 ASP A O 1
ATOM 1429 N N . GLU A 1 176 ? -6.827 22.230 -2.835 1.00 59.53 176 GLU A N 1
ATOM 1430 C CA . GLU A 1 176 ? -7.467 23.219 -1.938 1.00 59.53 176 GLU A CA 1
ATOM 1431 C C . GLU A 1 176 ? -7.740 24.577 -2.625 1.00 59.53 176 GLU A C 1
ATOM 1433 O O . GLU A 1 176 ? -8.616 25.329 -2.211 1.00 59.53 176 GLU A O 1
ATOM 1438 N N . ASN A 1 177 ? -7.052 24.850 -3.741 1.00 59.69 177 ASN A N 1
ATOM 1439 C CA . ASN A 1 177 ? -7.199 26.040 -4.581 1.00 59.69 177 ASN A CA 1
ATOM 1440 C C . ASN A 1 177 ? -8.115 25.844 -5.813 1.00 59.69 177 ASN A C 1
ATOM 1442 O O . ASN A 1 177 ? -8.037 26.621 -6.765 1.00 59.69 177 ASN A O 1
ATOM 1446 N N . GLY A 1 178 ? -8.922 24.777 -5.873 1.00 52.00 178 GLY A N 1
ATOM 1447 C CA . GLY A 1 178 ? -9.870 24.515 -6.970 1.00 52.00 178 GLY A CA 1
ATOM 1448 C C . GLY A 1 178 ? -9.221 24.211 -8.328 1.00 52.00 178 GLY A C 1
ATOM 1449 O O . GLY A 1 178 ? -9.899 24.148 -9.356 1.00 52.00 178 GLY A O 1
ATOM 1450 N N . LYS A 1 179 ? -7.898 24.019 -8.365 1.00 53.75 179 LYS A N 1
ATOM 1451 C CA . LYS A 1 179 ? -7.158 23.710 -9.588 1.00 53.75 179 LYS A CA 1
ATOM 1452 C C . LYS A 1 179 ? -7.201 22.206 -9.838 1.00 53.75 179 LYS A C 1
ATOM 1454 O O . LYS A 1 179 ? -6.944 21.409 -8.939 1.00 53.75 179 LYS A O 1
ATOM 1459 N N . LYS A 1 180 ? -7.513 21.818 -11.079 1.00 48.59 180 LYS A N 1
ATOM 1460 C CA . LYS A 1 180 ? -7.388 20.429 -11.537 1.00 48.59 180 LYS A CA 1
ATOM 1461 C C . LYS A 1 180 ? -5.933 19.999 -11.353 1.00 48.59 180 LYS A C 1
ATOM 1463 O O . LYS A 1 180 ? -5.052 20.601 -11.977 1.00 48.59 180 LYS A O 1
ATOM 1468 N N . ILE A 1 181 ? -5.689 18.966 -10.546 1.00 57.47 181 ILE A N 1
ATOM 1469 C CA . ILE A 1 181 ? -4.385 18.302 -10.499 1.00 57.47 181 ILE A CA 1
ATOM 1470 C C . ILE A 1 181 ? -4.110 17.816 -11.922 1.00 57.47 181 ILE A C 1
ATOM 1472 O O . ILE A 1 181 ? -4.803 16.946 -12.449 1.00 57.47 181 ILE A O 1
ATOM 1476 N N . LYS A 1 182 ? -3.151 18.454 -12.599 1.00 50.59 182 LYS A N 1
ATOM 1477 C CA . LYS A 1 182 ? -2.704 18.009 -13.921 1.00 50.59 182 LYS A CA 1
ATOM 1478 C C . LYS A 1 182 ? -2.222 16.571 -13.772 1.00 50.59 182 LYS A C 1
ATOM 1480 O O . LYS A 1 182 ? -1.521 16.285 -12.807 1.00 50.59 182 LYS A O 1
ATOM 1485 N N . ASN A 1 183 ? -2.549 15.702 -14.729 1.00 55.53 183 ASN A N 1
ATOM 1486 C CA . ASN A 1 183 ? -1.952 14.370 -14.832 1.00 55.53 183 ASN A CA 1
ATOM 1487 C C . ASN A 1 183 ? -0.427 14.512 -14.695 1.00 55.53 183 ASN A C 1
ATOM 1489 O O . ASN A 1 183 ? 0.220 15.018 -15.616 1.00 55.53 183 ASN A O 1
ATOM 1493 N N . LEU A 1 184 ? 0.137 14.152 -13.535 1.00 61.56 184 LEU A N 1
ATOM 1494 C CA . LEU A 1 184 ? 1.582 14.209 -13.341 1.00 61.56 184 LEU A CA 1
ATOM 1495 C C . LEU A 1 184 ? 2.233 13.278 -14.363 1.00 61.56 184 LEU A C 1
ATOM 1497 O O . LEU A 1 184 ? 1.716 12.193 -14.650 1.00 61.56 184 LEU A O 1
ATOM 1501 N N . SER A 1 185 ? 3.384 13.689 -14.901 1.00 66.50 185 SER A N 1
ATOM 1502 C CA . SER A 1 185 ? 4.182 12.788 -15.732 1.00 66.50 185 SER A CA 1
ATOM 1503 C C . SER A 1 185 ? 4.481 11.512 -14.938 1.00 66.50 185 SER A C 1
ATOM 1505 O O . SER A 1 185 ? 4.798 11.569 -13.747 1.00 66.50 185 SER A O 1
ATOM 1507 N N . VAL A 1 186 ? 4.408 10.347 -15.593 1.00 71.75 186 VAL A N 1
ATOM 1508 C CA . VAL A 1 186 ? 4.663 9.035 -14.963 1.00 71.75 186 VAL A CA 1
ATOM 1509 C C . VAL A 1 186 ? 6.024 9.014 -14.256 1.00 71.75 186 VAL A C 1
ATOM 1511 O O . VAL A 1 186 ? 6.186 8.389 -13.210 1.00 71.75 186 VAL A O 1
ATOM 1514 N N . GLU A 1 187 ? 6.999 9.742 -14.794 1.00 73.25 187 GLU A N 1
ATOM 1515 C CA . GLU A 1 187 ? 8.352 9.853 -14.246 1.00 73.25 187 GLU A CA 1
ATOM 1516 C C . GLU A 1 187 ? 8.401 10.681 -12.959 1.00 73.25 187 GLU A C 1
ATOM 1518 O O . GLU A 1 187 ? 9.110 10.318 -12.021 1.00 73.25 187 GLU A O 1
ATOM 1523 N N . GLN A 1 188 ? 7.609 11.753 -12.888 1.00 74.31 188 GLN A N 1
ATOM 1524 C CA . GLN A 1 188 ? 7.464 12.565 -11.679 1.00 74.31 188 GLN A CA 1
ATOM 1525 C C . GLN A 1 188 ? 6.767 11.752 -10.586 1.00 74.31 188 GLN A C 1
ATOM 1527 O O . GLN A 1 188 ? 7.282 11.672 -9.479 1.00 74.31 188 GLN A O 1
ATOM 1532 N N . SER A 1 189 ? 5.712 11.004 -10.933 1.00 82.25 189 SER A N 1
ATOM 1533 C CA . SER A 1 189 ? 5.049 10.087 -9.995 1.00 82.25 189 SER A CA 1
ATOM 1534 C C . SER A 1 189 ? 6.002 9.019 -9.435 1.00 82.25 189 SER A C 1
ATOM 1536 O O . SER A 1 189 ? 5.941 8.676 -8.256 1.00 82.25 189 SER A O 1
ATOM 1538 N N . ILE A 1 190 ? 6.926 8.498 -10.249 1.00 84.31 190 ILE A N 1
ATOM 1539 C CA . ILE A 1 190 ? 7.953 7.547 -9.796 1.00 84.31 190 ILE A CA 1
ATOM 1540 C C . ILE A 1 190 ? 8.917 8.193 -8.791 1.00 84.31 190 ILE A C 1
ATOM 1542 O O . ILE A 1 190 ? 9.238 7.571 -7.775 1.00 84.31 190 ILE A O 1
ATOM 1546 N N . ARG A 1 191 ? 9.358 9.430 -9.048 1.00 87.00 191 ARG A N 1
ATOM 1547 C CA . ARG A 1 191 ? 10.236 10.177 -8.132 1.00 87.00 191 ARG A CA 1
ATOM 1548 C C . ARG A 1 191 ? 9.530 10.514 -6.823 1.00 87.00 191 ARG A C 1
ATOM 1550 O O . ARG A 1 191 ? 10.105 10.289 -5.763 1.00 87.00 191 ARG A O 1
ATOM 1557 N N . ASP A 1 192 ? 8.284 10.960 -6.897 1.00 87.06 192 ASP A N 1
ATOM 1558 C CA . ASP A 1 192 ? 7.443 11.289 -5.744 1.00 87.06 192 ASP A CA 1
ATOM 1559 C C . ASP A 1 192 ? 7.250 10.064 -4.842 1.00 87.06 192 ASP A C 1
ATOM 1561 O O . ASP A 1 192 ? 7.537 10.103 -3.643 1.00 87.06 192 ASP A O 1
ATOM 1565 N N . ARG A 1 193 ? 6.919 8.912 -5.440 1.00 87.25 193 ARG A N 1
ATOM 1566 C CA . ARG A 1 193 ? 6.803 7.629 -4.729 1.00 87.25 193 ARG A CA 1
ATOM 1567 C C . ARG A 1 193 ? 8.123 7.156 -4.125 1.00 87.25 193 ARG A C 1
ATOM 1569 O O . ARG A 1 193 ? 8.118 6.610 -3.025 1.00 87.25 193 ARG A O 1
ATOM 1576 N N . PHE A 1 194 ? 9.248 7.361 -4.814 1.00 88.12 194 PHE A N 1
ATOM 1577 C CA . PHE A 1 194 ? 10.569 7.020 -4.281 1.00 88.12 194 PHE A CA 1
ATOM 1578 C C . PHE A 1 194 ? 10.972 7.927 -3.116 1.00 88.12 194 PHE A C 1
ATOM 1580 O O . PHE A 1 194 ? 11.568 7.457 -2.149 1.00 88.12 194 PHE A O 1
ATOM 1587 N N . ASN A 1 195 ? 10.659 9.219 -3.191 1.00 86.69 195 ASN A N 1
ATOM 1588 C CA . ASN A 1 195 ? 10.962 10.199 -2.148 1.00 86.69 195 ASN A CA 1
ATOM 1589 C C . ASN A 1 195 ? 9.957 10.177 -0.993 1.00 86.69 195 ASN A C 1
ATOM 1591 O O . ASN A 1 195 ? 10.237 10.747 0.055 1.00 86.69 195 ASN A O 1
ATOM 1595 N N . GLY A 1 196 ? 8.825 9.494 -1.165 1.00 80.75 196 GLY A N 1
ATOM 1596 C CA . GLY A 1 196 ? 7.757 9.430 -0.174 1.00 80.75 196 GLY A CA 1
ATOM 1597 C C . GLY A 1 196 ? 6.941 10.723 -0.075 1.00 80.75 196 GLY A C 1
ATOM 1598 O O . GLY A 1 196 ? 6.250 10.936 0.919 1.00 80.75 196 GLY A O 1
ATOM 1599 N N . VAL A 1 197 ? 7.010 11.578 -1.096 1.00 80.94 197 VAL A N 1
ATOM 1600 C CA . VAL A 1 197 ? 6.269 1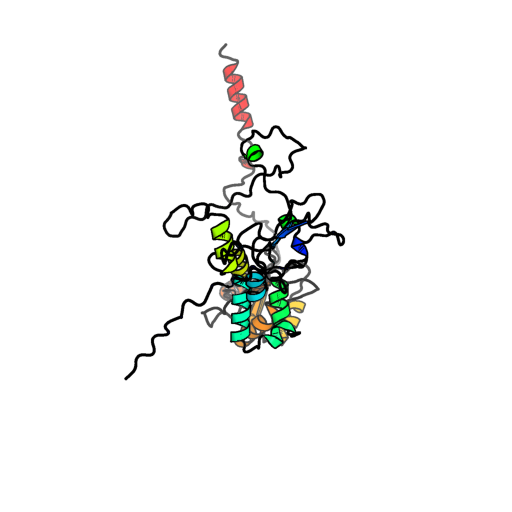2.841 -1.183 1.00 80.94 197 VAL A CA 1
ATOM 1601 C C . VAL A 1 197 ? 5.024 12.606 -2.039 1.00 80.94 197 VAL A C 1
ATOM 1603 O O . VAL A 1 197 ? 5.114 11.971 -3.080 1.00 80.94 197 VAL A O 1
ATOM 1606 N N . ASN A 1 198 ? 3.855 13.087 -1.605 1.00 69.50 198 ASN A N 1
ATOM 1607 C CA . ASN A 1 198 ? 2.607 13.098 -2.389 1.00 69.50 198 ASN A CA 1
ATOM 1608 C C . ASN A 1 198 ? 2.172 11.761 -3.038 1.00 69.50 198 ASN A C 1
ATOM 1610 O O . ASN A 1 198 ? 1.525 11.751 -4.085 1.00 69.50 198 ASN A O 1
ATOM 1614 N N . ASP A 1 199 ? 2.442 10.614 -2.405 1.00 78.81 199 ASP A N 1
ATOM 1615 C CA . ASP A 1 199 ? 1.923 9.322 -2.878 1.00 78.81 199 ASP A CA 1
ATOM 1616 C C . ASP A 1 199 ? 0.438 9.147 -2.487 1.00 78.81 199 ASP A C 1
ATOM 1618 O O . ASP A 1 199 ? 0.080 9.009 -1.312 1.00 78.81 199 ASP A O 1
ATOM 1622 N N . SER A 1 200 ? -0.447 9.119 -3.490 1.00 80.25 200 SER A N 1
ATOM 1623 C CA . SER A 1 200 ? -1.895 8.957 -3.311 1.00 80.25 200 SER A CA 1
ATOM 1624 C C . SER A 1 200 ? -2.273 7.622 -2.658 1.00 80.25 200 SER A C 1
ATOM 1626 O O . SER A 1 200 ? -3.241 7.561 -1.892 1.00 80.25 200 SER A O 1
ATOM 1628 N N . LEU A 1 201 ? -1.504 6.558 -2.911 1.00 81.31 201 LEU A N 1
ATOM 1629 C CA . LEU A 1 201 ? -1.709 5.249 -2.300 1.00 81.31 201 LEU A CA 1
ATOM 1630 C C . LEU A 1 201 ? -1.248 5.257 -0.845 1.00 81.31 201 LEU A C 1
ATOM 1632 O O . LEU A 1 201 ? -1.976 4.767 0.021 1.00 81.31 201 LEU A O 1
ATOM 1636 N N . ALA A 1 202 ? -0.075 5.830 -0.571 1.00 84.25 202 ALA A N 1
ATOM 1637 C CA . ALA A 1 202 ? 0.424 5.967 0.794 1.00 84.25 202 ALA A CA 1
ATOM 1638 C C . ALA A 1 202 ? -0.559 6.770 1.651 1.00 84.25 202 ALA A C 1
ATOM 1640 O O . ALA A 1 202 ? -0.920 6.332 2.739 1.00 84.25 202 ALA A O 1
ATOM 1641 N N . ASN A 1 203 ? -1.081 7.881 1.125 1.00 83.56 203 ASN A N 1
ATOM 1642 C CA . ASN A 1 203 ? -2.086 8.690 1.810 1.00 83.56 203 ASN A CA 1
ATOM 1643 C C . ASN A 1 203 ? -3.363 7.894 2.104 1.00 83.56 203 ASN A C 1
ATOM 1645 O O . ASN A 1 203 ? -3.854 7.946 3.225 1.00 83.56 203 ASN A O 1
ATOM 1649 N N . LYS A 1 204 ? -3.862 7.080 1.162 1.00 83.25 204 LYS A N 1
ATOM 1650 C CA . LYS A 1 204 ? -5.013 6.188 1.412 1.00 83.25 204 LYS A CA 1
ATOM 1651 C C . LYS A 1 204 ? -4.738 5.187 2.542 1.00 83.25 204 LYS A C 1
ATOM 1653 O O . LYS A 1 204 ? -5.634 4.924 3.342 1.00 83.25 204 LYS A O 1
ATOM 1658 N N . ILE A 1 205 ? -3.533 4.619 2.609 1.00 83.31 205 ILE A N 1
ATOM 1659 C CA . ILE A 1 205 ? -3.141 3.678 3.672 1.00 83.31 205 ILE A CA 1
ATOM 1660 C C . ILE A 1 205 ? -3.046 4.404 5.018 1.00 83.31 205 ILE A C 1
ATOM 1662 O O . ILE A 1 205 ? -3.614 3.942 6.001 1.00 83.31 205 ILE A O 1
ATOM 1666 N N . LEU A 1 206 ? -2.436 5.585 5.044 1.00 83.31 206 LEU A N 1
ATOM 1667 C CA . LEU A 1 206 ? -2.317 6.411 6.244 1.00 83.31 206 LEU A CA 1
ATOM 1668 C C . LEU A 1 206 ? -3.674 6.903 6.755 1.00 83.31 206 LEU A C 1
ATOM 1670 O O . LEU A 1 206 ? -3.925 6.888 7.952 1.00 83.31 206 LEU A O 1
ATOM 1674 N N . THR A 1 207 ? -4.596 7.289 5.872 1.00 83.62 207 THR A N 1
ATOM 1675 C CA . THR A 1 207 ? -5.969 7.623 6.275 1.00 83.62 207 THR A CA 1
ATOM 1676 C C . THR A 1 207 ? -6.687 6.405 6.854 1.00 83.62 207 THR A C 1
ATOM 1678 O O . THR A 1 207 ? -7.464 6.547 7.795 1.00 83.62 207 THR A O 1
ATOM 1681 N N . LYS A 1 208 ? -6.436 5.201 6.322 1.00 80.88 208 LYS A N 1
ATOM 1682 C CA . LYS A 1 208 ? -6.965 3.964 6.915 1.00 80.88 208 LYS A CA 1
ATOM 1683 C C . LYS A 1 208 ? -6.369 3.697 8.298 1.00 80.88 208 LYS A C 1
ATOM 1685 O O . LYS A 1 208 ? -7.127 3.302 9.172 1.00 80.88 208 LYS A O 1
ATOM 1690 N N . MET A 1 209 ? -5.076 3.961 8.501 1.00 75.81 209 MET A N 1
ATOM 1691 C CA . MET A 1 209 ? -4.423 3.871 9.815 1.00 75.81 209 MET A CA 1
ATOM 1692 C C . MET A 1 209 ? -5.061 4.828 10.812 1.00 75.81 209 MET A C 1
ATOM 1694 O O . MET A 1 209 ? -5.540 4.369 11.837 1.00 75.81 209 MET A O 1
ATOM 1698 N N . LYS A 1 210 ? -5.197 6.110 10.453 1.00 76.88 210 LYS A N 1
ATOM 1699 C CA . LYS A 1 210 ? -5.847 7.119 11.303 1.00 76.88 210 LYS A CA 1
ATOM 1700 C C . LYS A 1 210 ? -7.277 6.749 11.684 1.00 76.88 210 LYS A C 1
ATOM 1702 O O . LYS A 1 210 ? -7.706 6.966 12.805 1.00 76.88 210 LYS A O 1
ATOM 1707 N N . LYS A 1 211 ? -8.036 6.144 10.765 1.00 73.50 211 LYS A N 1
ATOM 1708 C CA . LYS A 1 211 ? -9.388 5.639 11.069 1.00 73.50 211 LYS A CA 1
ATOM 1709 C C . LYS A 1 211 ? -9.393 4.426 12.002 1.00 73.50 211 LYS A C 1
ATOM 1711 O O . LYS A 1 211 ? -10.428 4.137 12.592 1.00 73.50 211 LYS A O 1
ATOM 1716 N N . HIS A 1 212 ? -8.291 3.688 12.061 1.00 68.31 212 HIS A N 1
ATOM 1717 C CA . HIS A 1 212 ? -8.119 2.514 12.910 1.00 68.31 212 HIS A CA 1
ATOM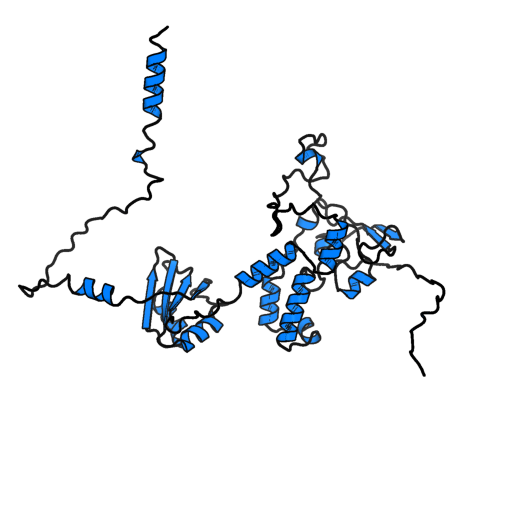 1718 C C . HIS A 1 212 ? -7.345 2.838 14.202 1.00 68.31 212 HIS A C 1
ATOM 1720 O O . HIS A 1 212 ? -7.066 1.935 14.995 1.00 68.31 212 HIS A O 1
ATOM 1726 N N . GLU A 1 213 ? -7.001 4.110 14.422 1.00 68.81 213 GLU A N 1
ATOM 1727 C CA . GLU A 1 213 ? -6.469 4.580 15.695 1.00 68.81 213 GLU A CA 1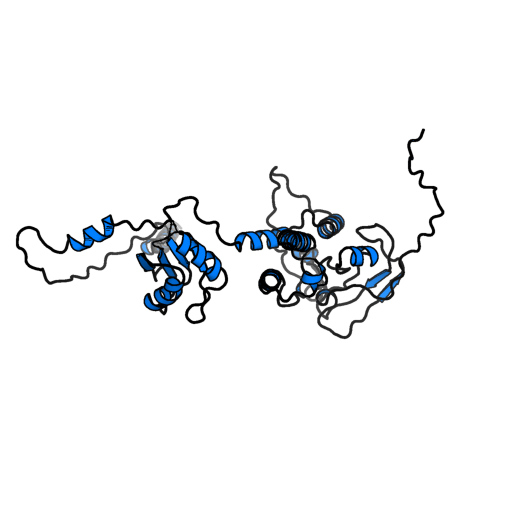
ATOM 1728 C C . GLU A 1 213 ? -7.546 4.481 16.775 1.00 68.81 213 GLU A C 1
ATOM 1730 O O . GLU A 1 213 ? -8.752 4.562 16.522 1.00 68.81 213 GLU A O 1
ATOM 1735 N N . LYS A 1 214 ? -7.077 4.253 17.999 1.00 67.25 214 LYS A N 1
ATOM 1736 C CA . LYS A 1 214 ? -7.917 4.196 19.185 1.00 67.25 214 LYS A CA 1
ATOM 1737 C C . LYS A 1 214 ? -8.640 5.540 19.345 1.00 67.25 214 LYS A C 1
ATOM 1739 O O . LYS A 1 214 ? -7.994 6.582 19.227 1.00 67.25 214 LYS A O 1
ATOM 1744 N N . PRO A 1 215 ? -9.955 5.546 19.610 1.00 71.75 215 PRO A N 1
ATOM 1745 C CA . PRO A 1 215 ? -10.706 6.775 19.761 1.00 71.75 215 PRO A CA 1
ATOM 1746 C C . PRO A 1 215 ? -10.163 7.508 20.982 1.00 71.75 215 PRO A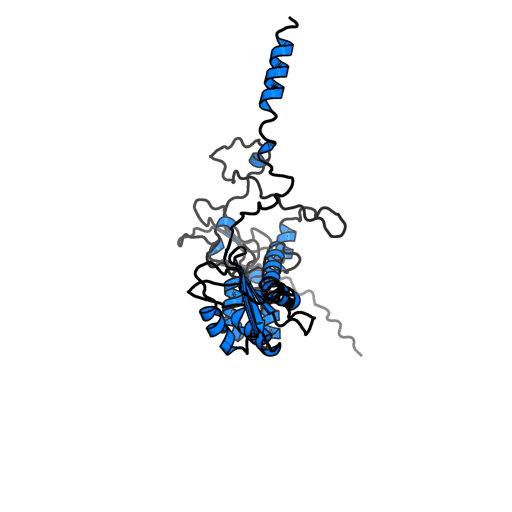 C 1
ATOM 1748 O O . PRO A 1 215 ? -9.968 6.912 22.048 1.00 71.75 215 PRO A O 1
ATOM 1751 N N . THR A 1 216 ? -9.902 8.801 20.816 1.00 72.12 216 THR A N 1
ATOM 1752 C CA . THR A 1 216 ? -9.481 9.655 21.921 1.00 72.12 216 THR A CA 1
ATOM 1753 C C . THR A 1 216 ? -10.564 9.648 23.000 1.00 72.12 216 THR A C 1
ATOM 1755 O O . THR A 1 216 ? -11.755 9.634 22.661 1.00 72.12 216 THR A O 1
ATOM 1758 N N . PRO A 1 217 ? -10.184 9.625 24.289 1.00 74.44 217 PRO A N 1
ATOM 1759 C CA . PRO A 1 217 ? -11.159 9.735 25.361 1.00 74.44 217 PRO A CA 1
ATOM 1760 C C . PRO A 1 217 ? -11.947 11.045 25.200 1.00 74.44 217 PRO A C 1
ATOM 1762 O O . PRO A 1 217 ? -11.374 12.045 24.755 1.00 74.44 217 PRO A O 1
ATOM 1765 N N . PRO A 1 218 ? -13.249 11.054 25.523 1.00 75.62 218 PRO A N 1
ATOM 1766 C CA . PRO A 1 218 ? -14.069 12.252 25.426 1.00 75.62 218 PRO A CA 1
ATOM 1767 C C . PRO A 1 218 ? -13.499 13.370 26.310 1.00 75.62 218 PRO A C 1
ATOM 1769 O O . PRO A 1 218 ? -13.021 13.122 27.421 1.00 75.62 218 PRO A O 1
ATOM 1772 N N . GLU A 1 219 ? -13.568 14.608 25.817 1.00 72.12 219 GLU A N 1
ATOM 1773 C CA . GLU A 1 219 ? -13.136 15.804 26.557 1.00 72.12 219 GLU A CA 1
ATOM 1774 C C . GLU A 1 219 ? -13.954 15.980 27.850 1.00 72.12 219 GLU A C 1
ATOM 1776 O O . GLU A 1 219 ? -13.426 16.369 28.897 1.00 72.12 219 GLU A O 1
ATOM 1781 N N . ASP A 1 220 ? -15.228 15.580 27.810 1.00 75.25 220 ASP A N 1
ATOM 1782 C CA . ASP A 1 220 ? -16.143 15.630 28.943 1.00 75.25 220 ASP A CA 1
ATOM 1783 C C . ASP A 1 220 ? -15.854 14.534 29.978 1.00 75.25 220 ASP A C 1
ATOM 1785 O O . ASP A 1 220 ? -16.078 13.340 29.760 1.00 75.25 220 ASP A O 1
ATOM 1789 N N . LYS A 1 221 ? -15.453 14.955 31.183 1.00 70.56 221 LYS A N 1
ATOM 1790 C CA . LYS A 1 221 ? -15.133 14.060 32.313 1.00 70.56 221 LYS A CA 1
ATOM 1791 C C . LYS A 1 221 ? -16.319 13.234 32.827 1.00 70.56 221 LYS A C 1
ATOM 1793 O O . LYS A 1 221 ? -16.095 12.232 33.499 1.00 70.56 221 LYS A O 1
ATOM 1798 N N . ASN A 1 222 ? -17.550 13.629 32.505 1.00 76.56 222 ASN A N 1
ATOM 1799 C CA . ASN A 1 222 ? -18.769 12.942 32.944 1.00 76.56 222 ASN A CA 1
ATOM 1800 C C . ASN A 1 222 ? -19.120 11.722 32.081 1.00 76.56 222 ASN A C 1
ATOM 1802 O O . ASN A 1 222 ? -20.048 10.983 32.408 1.00 76.56 222 ASN A O 1
ATOM 1806 N N . ILE A 1 223 ? -18.417 11.510 30.967 1.00 78.88 223 ILE A N 1
ATOM 1807 C CA . ILE A 1 223 ? -18.723 10.422 30.046 1.00 78.88 223 ILE A CA 1
ATOM 1808 C C . ILE A 1 223 ? -17.912 9.194 30.430 1.00 78.88 223 ILE A C 1
ATOM 1810 O O . ILE A 1 223 ? -16.747 9.044 30.078 1.00 78.88 223 ILE A O 1
ATOM 1814 N N . THR A 1 224 ? -18.574 8.279 31.124 1.00 83.62 224 THR A N 1
ATOM 1815 C CA . THR A 1 224 ? -18.041 6.958 31.485 1.00 83.62 224 THR A CA 1
ATOM 1816 C C . THR A 1 224 ? -18.701 5.833 30.685 1.00 83.62 224 THR A C 1
ATOM 1818 O O . THR A 1 224 ? -18.623 4.662 31.061 1.00 83.62 224 THR A O 1
ATOM 1821 N N . THR A 1 225 ? -19.397 6.175 29.592 1.00 85.25 225 THR A N 1
ATOM 1822 C CA . THR A 1 225 ? -20.175 5.208 28.811 1.00 85.25 225 THR A CA 1
ATOM 1823 C C . THR A 1 225 ? -19.422 4.733 27.575 1.00 85.25 225 THR A C 1
ATOM 1825 O O . THR A 1 225 ? -19.045 5.528 26.710 1.00 85.25 225 THR A O 1
ATOM 1828 N N . LEU A 1 226 ? -19.276 3.413 27.467 1.00 87.31 226 LEU A N 1
ATOM 1829 C CA . LEU A 1 226 ? -18.757 2.726 26.292 1.00 87.31 226 LEU A CA 1
ATOM 1830 C C . LEU A 1 226 ? -19.915 2.165 25.462 1.00 87.31 226 LEU A C 1
ATOM 1832 O O . LEU A 1 226 ? -20.861 1.578 25.990 1.00 87.31 226 LEU A O 1
ATOM 1836 N N . MET A 1 227 ? -19.835 2.335 24.147 1.00 87.00 227 MET A N 1
ATOM 1837 C CA . MET A 1 227 ? -20.733 1.735 23.168 1.00 87.00 227 MET A CA 1
ATOM 1838 C C . MET A 1 227 ? -20.049 0.546 22.507 1.00 87.00 227 MET A C 1
ATOM 1840 O O . MET A 1 227 ? -18.951 0.659 21.975 1.00 87.00 227 MET A O 1
ATOM 1844 N N . ILE A 1 228 ? -20.742 -0.583 22.484 1.00 86.69 228 ILE A N 1
ATOM 1845 C CA . ILE A 1 228 ? -20.338 -1.803 21.797 1.00 86.69 228 ILE A CA 1
ATOM 1846 C C . ILE A 1 228 ? -21.188 -1.937 20.538 1.00 86.69 228 ILE A C 1
ATOM 1848 O O . ILE A 1 228 ? -22.416 -1.922 20.609 1.00 86.69 228 ILE A O 1
ATOM 1852 N N . ARG A 1 229 ? -20.547 -2.073 19.381 1.00 83.88 229 ARG A N 1
ATOM 1853 C CA . ARG A 1 229 ? -21.179 -2.291 18.080 1.00 83.88 229 ARG A CA 1
ATOM 1854 C C . ARG A 1 229 ? -20.953 -3.725 17.616 1.00 83.88 229 ARG A C 1
ATOM 1856 O O . ARG A 1 229 ? -19.829 -4.222 17.667 1.00 83.88 229 ARG A O 1
ATOM 1863 N N . GLY A 1 230 ? -22.014 -4.334 17.086 1.00 81.12 230 GLY A N 1
ATOM 1864 C CA . GLY A 1 230 ? -22.011 -5.713 16.585 1.00 81.12 230 GLY A CA 1
ATOM 1865 C C . GLY A 1 230 ? -22.670 -6.715 17.533 1.00 81.12 230 GLY A C 1
ATOM 1866 O O . GLY A 1 230 ? -22.440 -7.911 17.403 1.00 81.12 230 GLY A O 1
ATOM 1867 N N . VAL A 1 231 ? -23.463 -6.236 18.496 1.00 80.56 231 VAL A N 1
ATOM 1868 C CA . VAL A 1 231 ? -24.181 -7.098 19.443 1.00 80.56 231 VAL A CA 1
ATOM 1869 C C . VAL A 1 231 ? -25.428 -7.651 18.759 1.00 80.56 231 VAL A C 1
ATOM 1871 O O . VAL A 1 231 ? -26.350 -6.895 18.490 1.00 80.56 231 VAL A O 1
ATOM 1874 N N . GLU A 1 232 ? -25.450 -8.946 18.463 1.00 75.19 232 GLU A N 1
ATOM 1875 C CA . GLU A 1 232 ? -26.614 -9.640 17.892 1.00 75.19 232 GLU A CA 1
ATOM 1876 C C . GLU A 1 232 ? -27.405 -10.401 18.974 1.00 75.19 232 GLU A C 1
ATOM 1878 O O . GLU A 1 232 ? -26.994 -10.463 20.132 1.00 75.19 232 GLU A O 1
ATOM 1883 N N . GLU A 1 233 ? -28.526 -11.016 18.588 1.00 68.94 233 GLU A N 1
ATOM 1884 C CA . GLU A 1 233 ? -29.525 -11.648 19.472 1.00 68.94 233 GLU A CA 1
ATOM 1885 C C . GLU A 1 233 ? -29.005 -12.806 20.354 1.00 68.94 233 GLU A C 1
ATOM 1887 O O . GLU A 1 233 ? -29.692 -13.215 21.282 1.00 68.94 233 GLU A O 1
ATOM 1892 N N . GLY A 1 234 ? -27.783 -13.308 20.133 1.00 69.50 234 GLY A N 1
ATOM 1893 C CA . GLY A 1 234 ? -27.171 -14.381 20.937 1.00 69.50 234 GLY A CA 1
ATOM 1894 C C . GLY A 1 234 ? -26.296 -13.925 22.117 1.00 69.50 234 GLY A C 1
ATOM 1895 O O . GLY A 1 234 ? -25.676 -14.764 22.780 1.00 69.50 234 GLY A O 1
ATOM 1896 N N . LEU A 1 235 ? -26.169 -12.616 22.350 1.00 74.44 235 LEU A N 1
ATOM 1897 C CA . LEU A 1 235 ? -25.282 -12.038 23.366 1.00 74.44 235 LEU A CA 1
ATOM 1898 C C . LEU A 1 235 ? -26.083 -11.608 24.601 1.00 74.44 235 LEU A C 1
ATOM 1900 O O . LEU A 1 235 ? -26.915 -10.704 24.524 1.00 74.44 235 LEU A O 1
ATOM 1904 N N . ASN A 1 236 ? -25.809 -12.243 25.743 1.00 79.88 236 ASN A N 1
ATOM 1905 C CA . ASN A 1 236 ? -26.514 -11.952 26.986 1.00 79.88 236 ASN A CA 1
ATOM 1906 C C . ASN A 1 236 ? -25.815 -10.828 27.761 1.00 79.88 236 ASN A C 1
ATOM 1908 O O . ASN A 1 236 ? -24.598 -10.651 27.687 1.00 79.88 236 ASN A O 1
ATOM 1912 N N . GLU A 1 237 ? -26.587 -10.097 28.564 1.00 81.12 237 GLU A N 1
ATOM 1913 C CA . GLU A 1 237 ? -26.064 -9.060 29.464 1.00 81.12 237 GLU A CA 1
ATOM 1914 C C . GLU A 1 237 ? -25.056 -9.626 30.476 1.00 81.12 237 GLU A C 1
ATOM 1916 O O . GLU A 1 237 ? -24.059 -8.973 30.787 1.00 81.12 237 GLU A O 1
ATOM 1921 N N . ALA A 1 238 ? -25.270 -10.862 30.936 1.00 83.31 238 ALA A N 1
ATOM 1922 C CA . ALA A 1 238 ? -24.369 -11.557 31.852 1.00 83.31 238 ALA A CA 1
ATOM 1923 C C . ALA A 1 238 ? -22.959 -11.739 31.264 1.00 83.31 238 ALA A C 1
ATOM 1925 O O . ALA A 1 238 ? -21.984 -11.437 31.947 1.00 83.31 238 ALA A O 1
ATOM 1926 N N . ASP A 1 239 ? -22.856 -12.127 29.986 1.00 84.12 239 ASP A N 1
ATOM 1927 C CA . ASP A 1 239 ? -21.567 -12.335 29.314 1.00 84.12 239 ASP A CA 1
ATOM 1928 C C . ASP A 1 239 ? -20.779 -11.017 29.272 1.00 84.12 239 ASP A C 1
ATOM 1930 O O . ASP A 1 239 ? -19.623 -10.945 29.680 1.00 84.12 239 ASP A O 1
ATOM 1934 N N . ILE A 1 240 ? -21.433 -9.931 28.839 1.00 84.06 240 ILE A N 1
ATOM 1935 C CA . ILE A 1 240 ? -20.832 -8.590 28.800 1.00 84.06 240 ILE A CA 1
ATOM 1936 C C . ILE A 1 240 ? -20.396 -8.181 30.215 1.00 84.06 240 ILE A C 1
ATOM 1938 O O . ILE A 1 240 ? -19.276 -7.717 30.415 1.00 84.06 240 ILE A O 1
ATOM 1942 N N . THR A 1 241 ? -21.247 -8.398 31.216 1.00 86.44 241 THR A N 1
ATOM 1943 C CA . THR A 1 241 ? -20.944 -8.053 32.610 1.00 86.44 241 THR A CA 1
ATOM 1944 C C . THR A 1 241 ? -19.695 -8.771 33.110 1.00 86.44 241 THR A C 1
ATOM 1946 O O . THR A 1 241 ? -18.823 -8.130 33.691 1.00 86.44 241 THR A O 1
ATOM 1949 N N . GLU A 1 242 ? -19.577 -10.076 32.871 1.00 86.62 242 GLU A N 1
ATOM 1950 C CA . GLU A 1 242 ? -18.431 -10.874 33.310 1.00 86.62 242 GLU A CA 1
ATOM 1951 C C . GLU A 1 242 ? -17.120 -10.381 32.684 1.00 86.62 242 GLU A C 1
ATOM 1953 O O . GLU A 1 242 ? -16.127 -10.191 33.393 1.00 86.62 242 GLU A O 1
ATOM 1958 N N . PHE A 1 243 ? -17.137 -10.063 31.384 1.00 83.94 243 PHE A N 1
ATOM 1959 C CA . PHE A 1 243 ? -15.975 -9.509 30.688 1.00 83.94 243 PHE A CA 1
ATOM 1960 C C . PHE A 1 243 ? -15.581 -8.116 31.205 1.00 83.94 243 PHE A C 1
ATOM 1962 O O . PHE A 1 243 ? -14.399 -7.856 31.442 1.00 83.94 243 PHE A O 1
ATOM 1969 N N . PHE A 1 244 ? -16.546 -7.214 31.407 1.00 85.94 244 PHE A N 1
ATOM 1970 C CA . PHE A 1 244 ? -16.260 -5.824 31.786 1.00 85.94 244 PHE A CA 1
ATOM 1971 C C . PHE A 1 244 ? -16.019 -5.622 33.290 1.00 85.94 244 PHE A C 1
ATOM 1973 O O . PHE A 1 244 ? -15.326 -4.676 33.672 1.00 85.94 244 PHE A O 1
ATOM 1980 N N . LYS A 1 245 ? -16.491 -6.533 34.151 1.00 87.62 245 LYS A N 1
ATOM 1981 C CA . LYS A 1 245 ? -16.283 -6.477 35.609 1.00 87.62 245 LYS A CA 1
ATOM 1982 C C . LYS A 1 245 ? -14.805 -6.528 36.009 1.00 87.62 245 LYS A C 1
ATOM 1984 O O . LYS A 1 245 ? -14.444 -5.981 37.048 1.00 87.62 245 LYS A O 1
ATOM 1989 N N . ARG A 1 246 ? -13.935 -7.130 35.184 1.00 88.12 246 ARG A N 1
ATOM 1990 C CA . ARG A 1 246 ? -12.477 -7.157 35.416 1.00 88.12 246 ARG A CA 1
ATOM 1991 C C . ARG A 1 246 ? -11.845 -5.759 35.396 1.00 88.12 246 ARG A C 1
ATOM 1993 O O . ARG A 1 246 ? -10.828 -5.550 36.047 1.00 88.12 246 ARG A O 1
ATOM 2000 N N . TYR A 1 247 ? -12.441 -4.820 34.664 1.00 85.56 247 TYR A N 1
ATOM 2001 C CA . TYR A 1 247 ? -11.878 -3.488 34.432 1.00 85.56 247 TYR A CA 1
ATOM 2002 C C . TYR A 1 247 ? -12.490 -2.409 35.333 1.00 85.56 247 TYR A C 1
ATOM 2004 O O . TYR A 1 247 ? -11.877 -1.366 35.549 1.00 85.56 247 TYR A O 1
ATOM 2012 N N . GLY A 1 248 ? -13.679 -2.645 35.898 1.00 85.81 248 GLY A N 1
ATOM 2013 C CA . GLY A 1 248 ? -14.291 -1.715 36.843 1.00 85.81 248 GLY A CA 1
ATOM 2014 C C . GLY A 1 248 ? -15.714 -2.081 37.257 1.00 85.81 248 GLY A C 1
ATOM 2015 O O . GLY A 1 248 ? -16.327 -3.012 36.736 1.00 85.81 248 GLY A O 1
ATOM 2016 N N . LYS A 1 249 ? -16.252 -1.308 38.208 1.00 86.69 249 LYS A N 1
ATOM 2017 C CA . LYS A 1 249 ? -17.657 -1.393 38.621 1.00 86.69 249 LYS A CA 1
ATOM 2018 C C . LYS A 1 249 ? -18.556 -0.774 37.549 1.00 86.69 249 LYS A C 1
ATOM 2020 O O . LYS A 1 249 ? -18.342 0.365 37.123 1.00 86.69 249 LYS A O 1
ATOM 2025 N N . ILE A 1 250 ? -19.553 -1.541 37.121 1.00 87.38 250 ILE A N 1
ATOM 2026 C CA . ILE A 1 250 ? -20.517 -1.161 36.087 1.00 87.38 250 ILE A CA 1
ATOM 2027 C C . ILE A 1 250 ? -21.763 -0.593 36.778 1.00 87.38 250 ILE A C 1
ATOM 2029 O O . ILE A 1 250 ? -22.290 -1.217 37.695 1.00 87.38 250 ILE A O 1
ATOM 2033 N N . GLN A 1 251 ? -22.232 0.577 36.342 1.00 85.38 251 GLN A N 1
ATOM 2034 C CA . GLN A 1 251 ? -23.469 1.199 36.829 1.00 85.38 251 GLN A CA 1
ATOM 2035 C C . GLN A 1 251 ? -24.709 0.639 36.130 1.00 85.38 251 GLN A C 1
ATOM 2037 O O . GLN A 1 251 ? -25.700 0.326 36.782 1.00 85.38 251 GLN A O 1
ATOM 2042 N N . ALA A 1 252 ? -24.681 0.552 34.799 1.00 82.81 252 ALA A N 1
ATOM 2043 C CA . ALA A 1 252 ? -25.822 0.093 34.015 1.00 82.81 252 ALA A CA 1
ATOM 2044 C C . ALA A 1 252 ? -25.382 -0.457 32.658 1.00 82.81 252 ALA A C 1
ATOM 2046 O O . ALA A 1 252 ? -24.472 0.086 32.025 1.00 82.81 252 ALA A O 1
ATOM 2047 N N . ILE A 1 253 ? -26.084 -1.489 32.189 1.00 84.06 253 ILE A N 1
ATOM 2048 C CA . ILE A 1 253 ? -25.940 -2.031 30.839 1.00 84.06 253 ILE A CA 1
ATOM 2049 C C . ILE A 1 253 ? -27.278 -1.880 30.118 1.00 84.06 253 ILE A C 1
ATOM 2051 O O . ILE A 1 253 ? -28.350 -2.084 30.684 1.00 84.06 253 ILE A O 1
ATOM 2055 N N . ARG A 1 254 ? -27.240 -1.450 28.856 1.00 83.12 254 ARG A N 1
ATOM 2056 C CA . ARG A 1 254 ? -28.432 -1.366 28.002 1.00 83.12 254 ARG A CA 1
ATOM 2057 C C . ARG A 1 254 ? -28.127 -1.916 26.626 1.00 83.12 254 ARG A C 1
ATOM 2059 O O . ARG A 1 254 ? -27.356 -1.322 25.877 1.00 83.12 254 ARG A O 1
ATOM 2066 N N . ILE A 1 255 ? -28.794 -3.004 26.270 1.00 84.25 255 ILE A N 1
ATOM 2067 C CA . ILE A 1 255 ? -28.685 -3.620 24.948 1.00 84.25 255 ILE A CA 1
ATOM 2068 C C . ILE A 1 255 ? -29.834 -3.111 24.069 1.00 84.25 255 ILE A C 1
ATOM 2070 O O . ILE A 1 255 ? -30.994 -3.081 24.478 1.00 84.25 255 ILE A O 1
ATOM 2074 N N . ARG A 1 256 ? -29.511 -2.679 22.850 1.00 82.81 256 ARG A N 1
ATOM 2075 C CA . ARG A 1 256 ? -30.464 -2.360 21.783 1.00 82.81 256 ARG A CA 1
ATOM 2076 C C . ARG A 1 256 ? -30.211 -3.283 20.596 1.00 82.81 256 ARG A C 1
ATOM 2078 O O . ARG A 1 256 ? -29.443 -2.946 19.692 1.00 82.81 256 ARG A O 1
ATOM 2085 N N . LEU A 1 257 ? -30.924 -4.406 20.588 1.00 77.56 257 LEU A N 1
ATOM 2086 C CA . LEU A 1 257 ? -30.875 -5.409 19.519 1.00 77.56 257 LEU A CA 1
ATOM 2087 C C . LEU A 1 257 ? -31.238 -4.813 18.150 1.00 77.56 257 LEU A C 1
ATOM 2089 O O . LEU A 1 257 ? -30.549 -5.059 17.176 1.00 77.56 257 LEU A O 1
ATOM 2093 N N . SER A 1 258 ? -32.212 -3.898 18.079 1.00 77.50 258 SER A N 1
ATOM 2094 C CA . SER A 1 258 ? -32.632 -3.277 16.808 1.00 77.50 258 SER A CA 1
ATOM 2095 C C . SER A 1 258 ? -31.547 -2.479 16.077 1.00 77.50 258 SER A C 1
ATOM 2097 O O . SER A 1 258 ? -31.685 -2.193 14.891 1.00 77.50 258 SER A O 1
ATOM 2099 N N . LYS A 1 259 ? -30.476 -2.079 16.771 1.00 77.75 259 LYS A N 1
ATOM 2100 C CA . LYS A 1 259 ? -29.334 -1.369 16.174 1.00 77.75 259 LYS A CA 1
ATOM 2101 C C . LYS A 1 259 ? -28.034 -2.167 16.260 1.00 77.75 259 LYS A C 1
ATOM 2103 O O . LYS A 1 259 ? -26.993 -1.654 15.856 1.00 77.75 259 LYS A O 1
ATOM 2108 N N . ASN A 1 260 ? -28.083 -3.383 16.800 1.00 83.44 260 ASN A N 1
ATOM 2109 C CA . ASN A 1 260 ? -26.923 -4.180 17.180 1.00 83.44 260 ASN A CA 1
ATOM 2110 C C . ASN A 1 260 ? -25.916 -3.410 18.059 1.00 83.44 260 ASN A C 1
ATOM 2112 O O . ASN A 1 260 ? -24.698 -3.468 17.841 1.00 83.44 260 ASN A O 1
ATOM 2116 N N . LEU A 1 261 ? -26.432 -2.627 19.016 1.00 85.75 261 LEU A N 1
ATOM 2117 C CA . LEU A 1 261 ? -25.643 -1.777 19.915 1.00 85.75 261 LEU A CA 1
ATOM 2118 C C . LEU A 1 261 ? -25.864 -2.168 21.376 1.00 85.75 261 LEU A C 1
ATOM 2120 O O . LEU A 1 261 ? -26.999 -2.401 21.783 1.00 85.75 261 LEU A O 1
ATOM 2124 N N . ALA A 1 262 ? -24.812 -2.129 22.189 1.00 85.75 262 ALA A N 1
ATOM 2125 C CA . ALA A 1 262 ? -24.917 -2.147 23.646 1.00 85.75 262 ALA A CA 1
ATOM 2126 C C . ALA A 1 262 ? -24.211 -0.935 24.255 1.00 85.75 262 ALA A C 1
ATOM 2128 O O . ALA A 1 262 ? -23.227 -0.442 23.713 1.00 85.75 262 ALA A O 1
ATOM 2129 N N . PHE A 1 263 ? -24.725 -0.454 25.379 1.00 88.06 263 PHE A N 1
ATOM 2130 C CA . PHE A 1 263 ? -24.151 0.635 26.159 1.00 88.06 263 PHE A CA 1
ATOM 2131 C C . PHE A 1 263 ? -23.771 0.102 27.535 1.00 88.06 263 PHE A C 1
ATOM 2133 O O . PHE A 1 263 ? -24.610 -0.511 28.194 1.00 88.06 263 PHE A O 1
ATOM 2140 N N . VAL A 1 264 ? -22.533 0.348 27.954 1.00 87.81 264 VAL A N 1
ATOM 2141 C CA . VAL A 1 264 ? -22.003 -0.021 29.270 1.00 87.81 264 VAL A CA 1
ATOM 2142 C C . VAL A 1 264 ? -21.545 1.254 29.963 1.00 87.81 264 VAL A C 1
ATOM 2144 O O . VAL A 1 264 ? -20.630 1.924 29.489 1.00 87.81 264 VAL A O 1
ATOM 2147 N N . CYS A 1 265 ? -22.197 1.606 31.065 1.00 87.06 265 CYS A N 1
ATOM 2148 C CA . CYS A 1 265 ? -21.860 2.777 31.868 1.00 87.06 265 CYS A CA 1
ATOM 2149 C C . CYS A 1 265 ? -20.987 2.347 33.048 1.00 87.06 265 CYS A C 1
ATOM 2151 O O . CYS A 1 265 ? -21.422 1.533 33.864 1.00 87.06 265 CYS A O 1
ATOM 2153 N N . PHE A 1 266 ? -19.778 2.896 33.159 1.00 88.31 266 PHE A N 1
ATOM 2154 C CA . PHE A 1 266 ? -18.901 2.674 34.309 1.00 88.31 266 PHE A CA 1
ATOM 2155 C C . PHE A 1 266 ? -19.142 3.696 35.416 1.00 88.31 266 PHE A C 1
ATOM 2157 O O . PHE A 1 266 ? -19.512 4.839 35.158 1.00 88.31 266 PHE A O 1
ATOM 2164 N N . GLU A 1 267 ? -18.879 3.293 36.657 1.00 87.25 267 GLU A N 1
ATOM 2165 C CA . GLU A 1 267 ? -18.865 4.222 37.790 1.00 87.25 267 GLU A CA 1
ATOM 2166 C C . GLU A 1 267 ? -17.613 5.108 37.783 1.00 87.25 267 GLU A C 1
ATOM 2168 O O . GLU A 1 267 ? -17.680 6.290 38.104 1.00 87.25 267 GLU A O 1
ATOM 2173 N N . SER A 1 268 ? -16.478 4.547 37.357 1.00 87.31 268 SER A N 1
ATOM 2174 C CA . SER A 1 268 ? -15.200 5.252 37.275 1.00 87.31 268 SER A CA 1
ATOM 2175 C C . SER A 1 268 ? -14.764 5.483 35.829 1.00 87.31 268 SER A C 1
ATOM 2177 O O . SER A 1 268 ? -14.803 4.564 35.007 1.00 87.31 268 SER A O 1
ATOM 2179 N N . ARG A 1 269 ? -14.243 6.685 35.542 1.00 84.31 269 ARG A N 1
ATOM 2180 C CA . ARG A 1 269 ? -13.587 7.013 34.264 1.00 84.31 269 ARG A CA 1
ATOM 2181 C C . ARG A 1 269 ? -12.333 6.172 34.035 1.00 84.31 269 ARG A C 1
ATOM 2183 O O . ARG A 1 269 ? -12.133 5.691 32.926 1.00 84.31 269 ARG A O 1
ATOM 2190 N N . SER A 1 270 ? -11.534 5.944 35.079 1.00 86.12 270 SER A N 1
ATOM 2191 C CA . SER A 1 270 ? -10.311 5.140 34.964 1.00 86.12 270 SER A CA 1
ATOM 2192 C C . SER A 1 270 ? -10.613 3.706 34.522 1.00 86.12 270 SER A C 1
ATOM 2194 O O . SER A 1 270 ? -9.886 3.150 33.707 1.00 86.12 270 SER A O 1
ATOM 2196 N N . GLY A 1 271 ? -11.730 3.132 34.985 1.00 86.19 271 GLY A N 1
ATOM 2197 C CA . GLY A 1 271 ? -12.178 1.806 34.555 1.00 86.19 271 GLY A CA 1
ATOM 2198 C C . GLY A 1 271 ? -12.606 1.773 33.086 1.00 86.19 271 GLY A C 1
ATOM 2199 O O . GLY A 1 271 ? -12.287 0.821 32.377 1.00 86.19 271 GLY A O 1
ATOM 2200 N N . ALA A 1 272 ? -13.269 2.830 32.607 1.00 84.69 272 ALA A N 1
ATOM 2201 C CA . ALA A 1 272 ? -13.656 2.952 31.202 1.00 84.69 272 ALA A CA 1
ATOM 2202 C C . ALA A 1 272 ? -12.439 3.127 30.277 1.00 84.69 272 ALA A C 1
ATOM 2204 O O . ALA A 1 272 ? -12.396 2.515 29.213 1.00 84.69 272 ALA A O 1
ATOM 2205 N N . GLU A 1 273 ? -11.441 3.916 30.687 1.00 87.12 273 GLU A N 1
ATOM 2206 C CA . GLU A 1 273 ? -10.192 4.092 29.936 1.00 87.12 273 GLU A CA 1
ATOM 2207 C C . GLU A 1 273 ? -9.400 2.781 29.885 1.00 87.12 273 GLU A C 1
ATOM 2209 O O . GLU A 1 273 ? -9.114 2.299 28.799 1.00 87.12 273 GLU A O 1
ATOM 2214 N N . LEU A 1 274 ? -9.169 2.110 31.018 1.00 86.12 274 LEU A N 1
ATOM 2215 C CA . LEU A 1 274 ? -8.475 0.814 31.038 1.00 86.12 274 LEU A CA 1
ATOM 2216 C C . LEU A 1 274 ? -9.189 -0.260 30.206 1.00 86.12 274 LEU A C 1
ATOM 2218 O O . LEU A 1 274 ? -8.547 -1.002 29.459 1.00 86.12 274 LEU A O 1
ATOM 2222 N N . ALA A 1 275 ? -10.520 -0.335 30.305 1.00 85.38 275 ALA A N 1
ATOM 2223 C CA . ALA A 1 275 ? -11.312 -1.217 29.456 1.00 85.38 275 ALA A CA 1
ATOM 2224 C C . ALA A 1 275 ? -11.116 -0.865 27.978 1.00 85.38 275 ALA A C 1
ATOM 2226 O O . ALA A 1 275 ? -10.998 -1.759 27.142 1.00 85.38 275 ALA A O 1
ATOM 2227 N N . MET A 1 276 ? -11.048 0.426 27.647 1.00 84.12 276 MET A N 1
ATOM 2228 C CA . MET A 1 276 ? -10.869 0.862 26.274 1.00 84.12 276 MET A CA 1
ATOM 2229 C C . MET A 1 276 ? -9.482 0.506 25.727 1.00 84.12 276 MET A C 1
ATOM 2231 O O . MET A 1 276 ? -9.363 0.024 24.603 1.00 84.12 276 MET A O 1
ATOM 2235 N N . ASP A 1 277 ? -8.440 0.686 26.526 1.00 82.50 277 ASP A N 1
ATOM 2236 C CA . ASP A 1 277 ? -7.058 0.365 26.174 1.00 82.50 277 ASP A CA 1
ATOM 2237 C C . ASP A 1 277 ? -6.882 -1.116 25.843 1.00 82.50 277 ASP A C 1
ATOM 2239 O O . ASP A 1 277 ? -6.317 -1.459 24.804 1.00 82.50 277 ASP A O 1
ATOM 2243 N N . HIS A 1 278 ? -7.426 -1.995 26.685 1.00 80.50 278 HIS A N 1
ATOM 2244 C CA . HIS A 1 278 ? -7.260 -3.437 26.525 1.00 80.50 278 HIS A CA 1
ATOM 2245 C C . HIS A 1 278 ? -8.241 -4.073 25.533 1.00 80.50 278 HIS A C 1
ATOM 2247 O O . HIS A 1 278 ? -7.879 -5.036 24.856 1.00 80.50 278 HIS A O 1
ATOM 2253 N N . LEU A 1 279 ? -9.480 -3.576 25.446 1.00 80.44 279 LEU A N 1
ATOM 2254 C CA . LEU A 1 279 ? -10.536 -4.234 24.670 1.00 80.44 279 LEU A CA 1
ATOM 2255 C C . LEU A 1 279 ? -10.742 -3.629 23.275 1.00 80.44 279 LEU A C 1
ATOM 2257 O O . LEU A 1 279 ? -11.357 -4.287 22.439 1.00 80.44 279 LEU A O 1
ATOM 2261 N N . TRP A 1 280 ? -10.232 -2.425 22.973 1.00 78.00 280 TRP A N 1
ATOM 2262 C CA . TRP A 1 280 ? -10.430 -1.786 21.658 1.00 78.00 280 TRP A CA 1
ATOM 2263 C C . TRP A 1 280 ? -9.992 -2.674 20.485 1.00 78.00 280 TRP A C 1
ATOM 2265 O O . TRP A 1 280 ? -10.706 -2.775 19.488 1.00 78.00 280 TRP A O 1
ATOM 2275 N N . SER A 1 281 ? -8.830 -3.324 20.595 1.00 68.75 281 SER A N 1
ATOM 2276 C CA . SER A 1 281 ? -8.257 -4.132 19.512 1.00 68.75 281 SER A CA 1
ATOM 2277 C C . SER A 1 281 ? -8.739 -5.587 19.504 1.00 68.75 281 SER A C 1
ATOM 2279 O O . SER A 1 281 ? -8.727 -6.223 18.450 1.00 68.75 281 SER A O 1
ATOM 2281 N N . LYS A 1 282 ? -9.146 -6.132 20.661 1.00 67.50 282 LYS A N 1
ATOM 2282 C CA . LYS A 1 282 ? -9.295 -7.585 20.884 1.00 67.50 282 LYS A CA 1
ATOM 2283 C C . LYS A 1 282 ? -10.564 -7.971 21.652 1.00 67.50 282 LYS A C 1
ATOM 2285 O O . LYS A 1 282 ? -10.553 -8.943 22.405 1.00 67.50 282 LYS A O 1
ATOM 2290 N N . LEU A 1 283 ? -11.675 -7.255 21.471 1.00 74.62 283 LEU A N 1
ATOM 2291 C CA . LEU A 1 283 ? -12.946 -7.675 22.063 1.00 74.62 283 LEU A CA 1
ATOM 2292 C C . LEU A 1 283 ? -13.564 -8.831 21.261 1.00 74.62 283 LEU A C 1
ATOM 2294 O O . LEU A 1 283 ? -14.283 -8.616 20.284 1.00 74.62 283 LEU A O 1
ATOM 2298 N N . TYR A 1 284 ? -13.296 -10.056 21.712 1.00 79.06 284 TYR A N 1
ATOM 2299 C CA . TYR A 1 284 ? -13.974 -11.262 21.247 1.00 79.06 284 TYR A CA 1
ATOM 2300 C C . TYR A 1 284 ? -14.965 -11.736 22.304 1.00 79.06 284 TYR A C 1
ATOM 2302 O O . TYR A 1 284 ? -14.560 -12.147 23.388 1.00 79.06 284 TYR A O 1
ATOM 2310 N N . ILE A 1 285 ? -16.257 -11.715 21.981 1.00 77.44 285 ILE A N 1
ATOM 2311 C CA . ILE A 1 285 ? -17.286 -12.346 22.817 1.00 77.44 285 ILE A CA 1
ATOM 2312 C C . ILE A 1 285 ? -17.959 -13.430 21.981 1.00 77.44 285 ILE A C 1
ATOM 2314 O O . ILE A 1 285 ? -18.430 -13.144 20.881 1.00 77.44 285 ILE A O 1
ATOM 2318 N N . LYS A 1 286 ? -17.972 -14.677 22.480 1.00 73.06 286 LYS A N 1
ATOM 2319 C CA . LYS A 1 286 ? -18.518 -15.852 21.768 1.00 73.06 286 LYS A CA 1
ATOM 2320 C C . LYS A 1 286 ? -17.967 -15.978 20.334 1.00 73.06 286 LYS A C 1
ATOM 2322 O O . LYS A 1 286 ? -18.727 -16.103 19.381 1.00 73.06 286 LYS A O 1
ATOM 2327 N N . GLU A 1 287 ? -16.643 -15.857 20.198 1.00 71.44 287 GLU A N 1
ATOM 2328 C CA . GLU A 1 287 ? -15.898 -15.919 18.922 1.00 71.44 287 GLU A CA 1
ATOM 2329 C C . GLU A 1 287 ? -16.213 -14.803 17.907 1.00 71.44 287 GLU A C 1
ATOM 2331 O O . GLU A 1 287 ? -15.809 -14.868 16.746 1.00 71.44 287 GLU A O 1
ATOM 2336 N N . ARG A 1 288 ? -16.887 -13.729 18.332 1.00 75.19 288 ARG A N 1
ATOM 2337 C CA . ARG A 1 288 ? -17.236 -12.599 17.462 1.00 75.19 288 ARG A CA 1
ATOM 2338 C C . ARG A 1 288 ? -16.452 -11.354 17.828 1.00 75.19 288 ARG A C 1
ATOM 2340 O O . ARG A 1 288 ? -16.384 -10.982 18.997 1.00 75.19 288 ARG A O 1
ATOM 2347 N N . LEU A 1 289 ? -15.906 -10.690 16.810 1.00 75.38 289 LEU A N 1
ATOM 2348 C CA . LEU A 1 289 ? -15.179 -9.434 16.959 1.00 75.38 289 LEU A CA 1
ATOM 2349 C C . LEU A 1 289 ? -16.167 -8.273 17.090 1.00 75.38 289 LEU A C 1
ATOM 2351 O O . LEU A 1 289 ? -16.863 -7.918 16.136 1.00 75.38 289 LEU A O 1
ATOM 2355 N N . LEU A 1 290 ? -16.207 -7.673 18.275 1.00 82.94 290 LEU A N 1
ATOM 2356 C CA . LEU A 1 290 ? -17.032 -6.510 18.576 1.00 82.94 290 LEU A CA 1
ATOM 2357 C C . LEU A 1 290 ? -16.187 -5.239 18.514 1.00 82.94 290 LEU A C 1
ATOM 2359 O O . LEU A 1 290 ? -15.011 -5.237 18.869 1.00 82.94 290 LEU A O 1
ATOM 2363 N N . LYS A 1 291 ? -16.793 -4.137 18.065 1.00 80.25 291 LYS A N 1
ATOM 2364 C CA . LYS A 1 291 ? -16.126 -2.829 18.022 1.00 80.25 291 LYS A CA 1
ATOM 2365 C C . LYS A 1 291 ? -16.614 -1.971 19.169 1.00 80.25 291 LYS A C 1
ATOM 2367 O O . LYS A 1 291 ? -17.817 -1.812 19.342 1.00 80.25 291 LYS A O 1
ATOM 2372 N N . LEU A 1 292 ? -15.691 -1.395 19.916 1.00 84.62 292 LEU A N 1
ATOM 2373 C CA . LEU A 1 292 ? -16.000 -0.469 20.998 1.00 84.62 292 LEU A CA 1
ATOM 2374 C C . LEU A 1 292 ? -15.929 0.973 20.502 1.00 84.62 292 LEU A C 1
ATOM 2376 O O . LEU A 1 292 ? -15.285 1.214 19.501 1.00 84.62 292 LEU A O 1
ATOM 2380 N N . PHE A 1 293 ? -16.609 1.912 21.152 1.00 83.25 293 PHE A N 1
ATOM 2381 C CA . PHE A 1 293 ? -16.568 3.353 20.885 1.00 83.25 293 PHE A CA 1
ATOM 2382 C C . PHE A 1 293 ? -16.917 4.113 22.171 1.00 83.25 293 PHE A C 1
ATOM 2384 O O . PHE A 1 293 ? -17.655 3.598 23.008 1.00 83.25 293 PHE A O 1
ATOM 2391 N N . TRP A 1 294 ? -16.455 5.354 22.317 1.00 85.06 294 TRP A N 1
ATOM 2392 C CA . TRP A 1 294 ? -16.960 6.251 23.361 1.00 85.06 294 TRP A CA 1
ATOM 2393 C C . TRP A 1 294 ? -18.350 6.771 22.992 1.00 85.06 294 TRP A C 1
ATOM 2395 O O . TRP A 1 294 ? -18.619 7.054 21.823 1.00 85.06 294 TRP A O 1
ATOM 2405 N N . ALA A 1 295 ? -19.243 6.895 23.975 1.00 80.25 295 ALA A N 1
ATOM 2406 C CA . ALA A 1 295 ? -20.603 7.356 23.732 1.00 80.25 295 ALA A CA 1
ATOM 2407 C C . ALA A 1 295 ? -21.048 8.431 24.716 1.00 80.25 295 ALA A C 1
ATOM 2409 O O . ALA A 1 295 ? -21.032 8.231 25.927 1.00 80.25 295 ALA A O 1
ATOM 2410 N N . HIS A 1 296 ? -21.584 9.524 24.174 1.00 67.31 296 HIS A N 1
ATOM 2411 C CA . HIS A 1 296 ? -22.353 10.520 24.914 1.00 67.31 296 HIS A CA 1
ATOM 2412 C C . HIS A 1 296 ? -23.749 9.947 25.226 1.00 67.31 296 HIS A C 1
ATOM 2414 O O . HIS A 1 296 ? -24.746 10.345 24.629 1.00 67.31 296 HIS A O 1
ATOM 2420 N N . TYR A 1 297 ? -23.842 8.934 26.089 1.00 58.78 297 TYR A N 1
ATOM 2421 C CA . TYR A 1 297 ? -25.136 8.442 26.562 1.00 58.78 297 TYR A CA 1
ATOM 2422 C C . TYR A 1 297 ? -25.363 8.926 27.987 1.00 58.78 297 TYR A C 1
ATOM 2424 O O . TYR A 1 297 ? -24.830 8.370 28.943 1.00 58.78 297 TYR A O 1
ATOM 2432 N N . GLN A 1 298 ? -26.166 9.977 28.127 1.00 54.38 298 GLN A N 1
ATOM 2433 C CA . GLN A 1 298 ? -26.683 10.367 29.428 1.00 54.38 298 GLN A CA 1
ATOM 2434 C C . GLN A 1 298 ? -27.802 9.392 29.798 1.00 54.38 298 GLN A C 1
ATOM 2436 O O . GLN A 1 298 ? -28.809 9.260 29.096 1.00 54.38 298 GLN A O 1
ATOM 2441 N N . LEU A 1 299 ? -27.612 8.668 30.899 1.00 50.41 299 LEU A N 1
ATOM 2442 C CA . LEU A 1 299 ? -28.691 7.941 31.550 1.00 50.41 299 LEU A CA 1
ATOM 2443 C C . LEU A 1 299 ? -29.683 8.975 32.090 1.00 50.41 299 LEU A C 1
ATOM 2445 O O . LEU A 1 299 ? -29.556 9.369 33.237 1.00 50.41 299 LEU A O 1
ATOM 2449 N N . ASP A 1 300 ? -30.652 9.424 31.286 1.00 39.31 300 ASP A N 1
ATOM 2450 C CA . ASP A 1 300 ? -31.765 10.245 31.781 1.00 39.31 300 ASP A CA 1
ATOM 2451 C C . ASP A 1 300 ? -32.525 9.457 32.869 1.00 39.31 300 ASP A C 1
ATOM 2453 O O . ASP A 1 300 ? -33.286 8.534 32.532 1.00 39.31 300 ASP A O 1
ATOM 2457 N N . PRO A 1 301 ? -32.412 9.810 34.167 1.00 43.09 301 PRO A N 1
ATOM 2458 C CA . PRO A 1 301 ? -33.145 9.128 35.236 1.00 43.09 301 PRO A CA 1
ATOM 2459 C C . PRO A 1 301 ? -34.651 9.449 35.153 1.00 43.09 301 PRO A C 1
ATOM 2461 O O . PRO A 1 301 ? -35.510 8.688 35.605 1.00 43.09 301 PRO A O 1
ATOM 2464 N N . SER A 1 302 ? -34.991 10.566 34.505 1.00 41.81 302 SER A N 1
ATOM 2465 C CA . SER A 1 302 ? -36.342 11.117 34.362 1.00 41.81 302 SER A CA 1
ATOM 2466 C C . SER A 1 302 ? -37.276 10.257 33.505 1.00 41.81 302 SER A C 1
ATOM 2468 O O . SER A 1 302 ? -38.493 10.310 33.680 1.00 41.81 302 SER A O 1
ATOM 2470 N N . LYS A 1 303 ? -36.736 9.425 32.602 1.00 44.44 303 LYS A N 1
ATOM 2471 C CA . LYS A 1 303 ? -37.538 8.487 31.791 1.00 44.44 303 LYS A CA 1
ATOM 2472 C C . LYS A 1 303 ? -37.786 7.144 32.486 1.00 44.44 303 LYS A C 1
ATOM 2474 O O . LYS A 1 303 ? -38.668 6.408 32.054 1.00 44.44 303 LYS A O 1
ATOM 2479 N N . ILE A 1 304 ? -37.067 6.841 33.572 1.00 44.44 304 ILE A N 1
ATOM 2480 C CA . ILE A 1 304 ? -37.297 5.642 34.398 1.00 44.44 304 ILE A CA 1
ATOM 2481 C C . ILE A 1 304 ? -38.496 5.868 35.333 1.00 44.44 304 ILE A C 1
ATOM 2483 O O . ILE A 1 304 ? -39.348 4.995 35.458 1.00 44.44 304 ILE A O 1
ATOM 2487 N N . ARG A 1 305 ? -38.623 7.072 35.915 1.00 37.59 305 ARG A N 1
ATOM 2488 C CA . ARG A 1 305 ? -39.699 7.424 36.867 1.00 37.59 305 ARG A CA 1
ATOM 2489 C C . ARG A 1 305 ? -41.091 7.615 36.258 1.00 37.59 305 ARG A C 1
ATOM 2491 O O . ARG A 1 305 ? -42.065 7.517 36.996 1.00 37.59 305 ARG A O 1
ATOM 2498 N N . LYS A 1 306 ? -41.217 7.893 34.953 1.00 35.66 306 LYS A N 1
ATOM 2499 C CA . LYS A 1 306 ? -42.546 8.013 34.321 1.00 35.66 306 LYS A CA 1
ATOM 2500 C C . LYS A 1 306 ? -43.235 6.649 34.188 1.00 35.66 306 LYS A C 1
ATOM 2502 O O . LYS A 1 306 ? -44.383 6.516 34.576 1.00 35.66 306 LYS A O 1
ATOM 2507 N N . ARG A 1 307 ? -42.496 5.596 33.815 1.00 34.44 307 ARG A N 1
ATOM 2508 C CA . ARG A 1 307 ? -43.070 4.244 33.657 1.00 34.44 307 ARG A CA 1
ATOM 2509 C C . ARG A 1 307 ? -43.559 3.590 34.952 1.00 34.44 307 ARG A C 1
ATOM 2511 O O . ARG A 1 307 ? -44.402 2.709 34.874 1.00 34.44 307 ARG A O 1
ATOM 2518 N N . THR A 1 308 ? -43.045 3.984 36.117 1.00 35.41 308 THR A N 1
ATOM 2519 C CA . THR A 1 308 ? -43.485 3.430 37.410 1.00 35.41 308 THR A CA 1
ATOM 2520 C C . THR A 1 308 ? -44.570 4.252 38.101 1.00 35.41 308 THR A C 1
ATOM 2522 O O . THR A 1 308 ? -45.203 3.734 39.014 1.00 35.41 308 THR A O 1
ATOM 2525 N N . ARG A 1 309 ? -44.822 5.501 37.677 1.00 38.88 309 ARG A N 1
ATOM 2526 C CA . ARG A 1 309 ? -45.954 6.301 38.181 1.00 38.88 309 ARG A CA 1
ATOM 2527 C C . ARG A 1 309 ? -47.253 6.043 37.423 1.00 38.88 309 ARG A C 1
ATOM 2529 O O . ARG A 1 309 ? -48.308 6.126 38.032 1.00 38.88 309 ARG A O 1
ATOM 2536 N N . ASP A 1 310 ? -47.173 5.634 36.160 1.00 43.09 310 ASP A N 1
ATOM 2537 C CA . ASP A 1 310 ? -48.354 5.373 35.324 1.00 43.09 310 ASP A CA 1
ATOM 2538 C C . ASP A 1 310 ? -49.016 3.995 35.593 1.00 43.09 310 ASP A C 1
ATOM 2540 O O . ASP A 1 310 ? -49.842 3.542 34.806 1.00 43.09 310 ASP A O 1
ATOM 2544 N N . LEU A 1 311 ? -48.661 3.308 36.692 1.00 45.12 311 LEU A N 1
ATOM 2545 C CA . LEU A 1 311 ? -49.234 2.009 37.097 1.00 45.12 311 LEU A CA 1
ATOM 2546 C C . LEU A 1 311 ? -50.023 2.046 38.416 1.00 45.12 311 LEU A C 1
ATOM 2548 O O . LEU A 1 311 ? -50.502 1.002 38.855 1.00 45.12 311 LEU A O 1
ATOM 2552 N N . VAL A 1 312 ? -50.178 3.213 39.052 1.00 45.34 312 VAL A N 1
ATOM 2553 C CA . VAL A 1 312 ? -51.023 3.350 40.249 1.00 45.34 312 VAL A CA 1
ATOM 2554 C C . VAL A 1 312 ? -51.815 4.653 40.177 1.00 45.34 312 VAL A C 1
ATOM 2556 O O . VAL A 1 312 ? -51.244 5.741 40.252 1.00 45.34 312 VAL A O 1
ATOM 2559 N N . ASP A 1 313 ? -53.137 4.533 40.047 1.00 44.59 313 ASP A N 1
ATOM 2560 C CA . ASP A 1 313 ? -54.067 5.661 40.112 1.00 44.59 313 ASP A CA 1
ATOM 2561 C C . ASP A 1 313 ? -54.077 6.262 41.540 1.00 44.59 313 ASP A C 1
ATOM 2563 O O . ASP A 1 313 ? -54.298 5.524 42.508 1.00 44.59 313 ASP A O 1
ATOM 2567 N N . PRO A 1 314 ? -53.890 7.585 41.730 1.00 45.19 314 PRO A N 1
ATOM 2568 C CA . PRO A 1 314 ? -53.710 8.194 43.057 1.00 45.19 314 PRO A CA 1
ATOM 2569 C C . PRO A 1 314 ? -54.948 8.216 43.970 1.00 45.19 314 PRO A C 1
ATOM 2571 O O . PRO A 1 314 ? -54.879 8.804 45.048 1.00 45.19 314 PRO A O 1
ATOM 2574 N N . LYS A 1 315 ? -56.092 7.656 43.552 1.00 54.22 315 LYS A N 1
ATOM 2575 C CA . LYS A 1 315 ? -57.362 7.763 44.296 1.00 54.22 315 LYS A CA 1
ATOM 2576 C C . LYS A 1 315 ? -57.905 6.457 44.884 1.00 54.22 315 LYS A C 1
ATOM 2578 O O . LYS A 1 315 ? -58.786 6.547 45.730 1.00 54.22 315 LYS A O 1
ATOM 2583 N N . THR A 1 316 ? -57.404 5.277 44.507 1.00 55.06 316 THR A N 1
ATOM 2584 C CA . THR A 1 316 ? -58.015 3.999 44.951 1.00 55.06 316 THR A CA 1
ATOM 2585 C C . THR A 1 316 ? -57.056 2.851 45.279 1.00 55.06 316 THR A C 1
ATOM 2587 O O . THR A 1 316 ? -57.516 1.843 45.796 1.00 55.06 316 THR A O 1
ATOM 2590 N N . GLY A 1 317 ? -55.739 2.980 45.084 1.00 45.03 317 GLY A N 1
ATOM 2591 C CA . GLY A 1 317 ? -54.764 2.072 45.715 1.00 45.03 317 GLY A CA 1
ATOM 2592 C C . GLY A 1 317 ? -54.821 0.579 45.337 1.00 45.03 317 GLY A C 1
ATOM 2593 O O . GLY A 1 317 ? -54.224 -0.224 46.049 1.00 45.03 317 GLY A O 1
ATOM 2594 N N . GLU A 1 318 ? -55.468 0.187 44.234 1.00 34.19 318 GLU A N 1
ATOM 2595 C CA . GLU A 1 318 ? -55.452 -1.195 43.722 1.00 34.19 318 GLU A CA 1
ATOM 2596 C C . GLU A 1 318 ? -54.764 -1.310 42.344 1.00 34.19 318 GLU A C 1
ATOM 2598 O O . GLU A 1 318 ? -54.869 -0.394 41.522 1.00 34.19 318 GLU A O 1
ATOM 2603 N N . PRO A 1 319 ? -54.074 -2.435 42.046 1.00 33.34 319 PRO A N 1
ATOM 2604 C CA . PRO A 1 319 ? -53.414 -2.654 40.761 1.00 33.34 319 PRO A CA 1
ATOM 2605 C C . PRO A 1 319 ? -54.418 -3.089 39.679 1.00 33.34 319 PRO A C 1
ATOM 2607 O O . PRO A 1 319 ? -55.019 -4.164 39.756 1.00 33.34 319 PRO A O 1
ATOM 2610 N N . THR A 1 320 ? -54.574 -2.298 38.615 1.00 37.31 320 THR A N 1
ATOM 2611 C CA . THR A 1 320 ? -55.454 -2.651 37.493 1.00 37.31 320 THR A CA 1
ATOM 2612 C C . THR A 1 320 ? -54.827 -3.731 36.599 1.00 37.31 320 THR A C 1
ATOM 2614 O O . THR A 1 320 ? -53.810 -3.544 35.932 1.00 37.31 320 THR A O 1
ATOM 2617 N N . LYS A 1 321 ? -55.474 -4.903 36.541 1.00 45.66 321 LYS A N 1
ATOM 2618 C CA . LYS A 1 321 ? -55.247 -5.913 35.496 1.00 45.66 321 LYS A CA 1
ATOM 2619 C C . LYS A 1 321 ? -55.936 -5.472 34.202 1.00 45.66 321 LYS A C 1
ATOM 2621 O O . LYS A 1 321 ? -57.164 -5.484 34.152 1.00 45.66 321 LYS A O 1
ATOM 2626 N N . LYS A 1 322 ? -55.157 -5.192 33.150 1.00 30.91 322 LYS A N 1
ATOM 2627 C CA . LYS A 1 322 ? -55.337 -5.681 31.760 1.00 30.91 322 LYS A CA 1
ATOM 2628 C C . LYS A 1 322 ? -54.381 -4.954 30.811 1.00 30.91 322 LYS A C 1
ATOM 2630 O O . LYS A 1 322 ? -54.515 -3.763 30.559 1.00 30.91 322 LYS A O 1
ATOM 2635 N N . ILE A 1 323 ? -53.462 -5.716 30.225 1.00 31.00 323 ILE A N 1
ATOM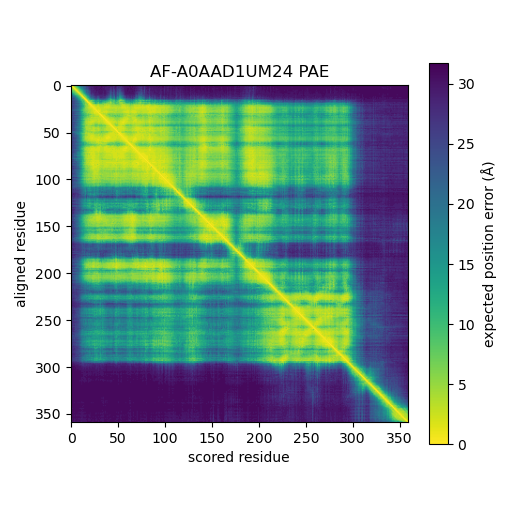 2636 C CA . ILE A 1 323 ? -52.708 -5.317 29.036 1.00 31.00 323 ILE A CA 1
ATOM 2637 C C . ILE A 1 323 ? -53.672 -5.426 27.846 1.00 31.00 323 ILE A C 1
ATOM 2639 O O . ILE A 1 323 ? -54.072 -6.531 27.483 1.00 31.00 323 ILE A O 1
ATOM 2643 N N . LYS A 1 324 ? -54.051 -4.296 27.239 1.00 25.86 324 LYS A N 1
ATOM 2644 C CA . LYS A 1 324 ? -54.480 -4.263 25.835 1.00 25.86 324 LYS A CA 1
ATOM 2645 C C . LYS A 1 324 ? -53.252 -3.915 25.003 1.00 25.86 324 LYS A C 1
ATOM 2647 O O . LYS A 1 324 ? -52.678 -2.842 25.156 1.00 25.86 324 LYS A O 1
ATOM 2652 N N . ILE A 1 325 ? -52.834 -4.854 24.164 1.00 35.12 325 ILE A N 1
ATOM 2653 C CA . ILE A 1 325 ? -51.839 -4.619 23.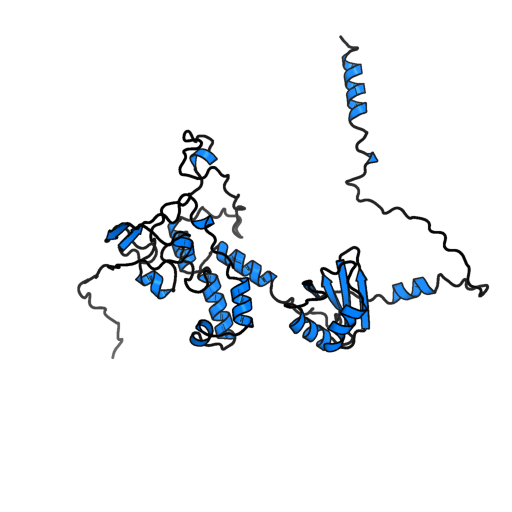122 1.00 35.12 325 ILE A CA 1
ATOM 2654 C C . ILE A 1 325 ? -52.579 -3.898 21.994 1.00 35.12 325 ILE A C 1
ATOM 2656 O O . ILE A 1 325 ? -53.259 -4.538 21.197 1.00 35.12 325 ILE A O 1
ATOM 2660 N N . GLU A 1 326 ? -52.488 -2.571 21.955 1.00 24.98 326 GLU A N 1
ATOM 2661 C CA . GLU A 1 326 ? -52.779 -1.806 20.744 1.00 24.98 326 GLU A CA 1
ATOM 2662 C C . GLU A 1 326 ? -51.462 -1.589 19.998 1.00 24.98 326 GLU A C 1
ATOM 2664 O O . GLU A 1 326 ? -50.507 -1.001 20.509 1.00 24.98 326 GLU A O 1
ATOM 2669 N N . ALA A 1 327 ? -51.396 -2.168 18.800 1.00 33.00 327 ALA A N 1
ATOM 2670 C CA . ALA A 1 327 ? -50.301 -2.013 17.864 1.00 33.00 327 ALA A CA 1
ATOM 2671 C C . ALA A 1 327 ? -50.319 -0.584 17.309 1.00 33.00 327 ALA A C 1
ATOM 2673 O O . ALA A 1 327 ? -51.155 -0.262 16.464 1.00 33.00 327 ALA A O 1
ATOM 2674 N N . ASP A 1 328 ? -49.401 0.262 17.777 1.00 28.84 328 ASP A N 1
ATOM 2675 C CA . ASP A 1 328 ? -49.222 1.587 17.195 1.00 28.84 328 ASP A CA 1
ATOM 2676 C C . ASP A 1 328 ? -48.307 1.524 15.966 1.00 28.84 328 ASP A C 1
ATOM 2678 O O . ASP A 1 328 ? -47.239 0.899 15.954 1.00 28.84 328 ASP A O 1
ATOM 2682 N N . LYS A 1 329 ? -48.798 2.153 14.902 1.00 28.45 329 LYS A N 1
ATOM 2683 C CA . LYS A 1 329 ? -48.234 2.179 13.559 1.00 28.45 329 LYS A CA 1
ATOM 2684 C C . LYS A 1 329 ? -47.004 3.078 13.563 1.00 28.45 329 LYS A C 1
ATOM 2686 O O . LYS A 1 329 ? -47.087 4.274 13.824 1.00 28.45 329 LYS A O 1
ATOM 2691 N N . GLY A 1 330 ? -45.856 2.503 13.215 1.00 30.20 330 GLY A N 1
ATOM 2692 C CA . GLY A 1 330 ? -44.634 3.258 12.968 1.00 30.20 330 GLY A CA 1
ATOM 2693 C C . GLY A 1 330 ? -44.830 4.275 11.843 1.00 30.20 330 GLY A C 1
ATOM 2694 O O . GLY A 1 330 ? -45.131 3.905 10.709 1.00 30.20 330 GLY A O 1
ATOM 2695 N N . GLY A 1 331 ? -44.637 5.552 12.178 1.00 30.17 331 GLY A N 1
ATOM 2696 C CA . GLY A 1 331 ? -44.552 6.656 11.231 1.00 30.17 331 GLY A CA 1
ATOM 2697 C C . GLY A 1 331 ? -43.446 6.422 10.205 1.00 30.17 331 GLY A C 1
ATOM 2698 O O . GLY A 1 331 ? -42.316 6.055 10.534 1.00 30.17 331 GLY A O 1
ATOM 2699 N N . TYR A 1 332 ? -43.812 6.622 8.949 1.00 33.00 332 TYR A N 1
ATOM 2700 C CA . TYR A 1 332 ? -43.016 6.327 7.776 1.00 33.00 332 TYR A CA 1
ATOM 2701 C C . TYR A 1 332 ? -42.405 7.629 7.217 1.00 33.00 332 TYR A C 1
ATOM 2703 O O . TYR A 1 332 ? -43.052 8.676 7.236 1.00 33.00 332 TYR A O 1
ATOM 2711 N N . PHE A 1 333 ? -41.150 7.595 6.752 1.00 35.09 333 PHE A N 1
ATOM 2712 C CA . PHE A 1 333 ? -40.493 8.744 6.106 1.00 35.09 333 PHE A CA 1
ATOM 2713 C C . PHE A 1 333 ? -41.245 9.132 4.810 1.00 35.09 333 PHE A C 1
ATOM 2715 O O . PHE A 1 333 ? -41.579 8.230 4.043 1.00 35.09 333 PHE A O 1
ATOM 2722 N N . PRO A 1 334 ? -41.454 10.426 4.483 1.00 38.69 334 PRO A N 1
ATOM 2723 C CA . PRO A 1 334 ? -42.280 10.868 3.340 1.00 38.69 334 PRO A CA 1
ATOM 2724 C C . PRO A 1 334 ? -41.815 10.493 1.912 1.00 38.69 334 PRO A C 1
ATOM 2726 O O . PRO A 1 334 ? -42.284 11.098 0.952 1.00 38.69 334 PRO A O 1
ATOM 2729 N N . SER A 1 335 ? -40.902 9.535 1.725 1.00 47.88 335 SER A N 1
ATOM 2730 C CA . SER A 1 335 ? -40.352 9.158 0.411 1.00 47.88 335 SER A CA 1
ATOM 2731 C C . SER A 1 335 ? -40.617 7.715 -0.037 1.00 47.88 335 SER A C 1
ATOM 2733 O O . SER A 1 335 ? -40.194 7.351 -1.132 1.00 47.88 335 SER A O 1
ATOM 2735 N N . MET A 1 336 ? -41.320 6.885 0.740 1.00 43.16 336 MET A N 1
ATOM 2736 C CA . MET A 1 336 ? -41.608 5.491 0.342 1.00 43.16 336 MET A CA 1
ATOM 2737 C C . MET A 1 336 ? -43.034 5.020 0.745 1.00 43.16 336 MET A C 1
ATOM 2739 O O . MET A 1 336 ? -43.223 3.905 1.215 1.00 43.16 336 MET A O 1
ATOM 2743 N N . ASP A 1 337 ? -44.060 5.857 0.575 1.00 44.84 337 ASP A N 1
ATOM 2744 C CA . ASP A 1 337 ? -45.462 5.459 0.804 1.00 44.84 337 ASP A CA 1
ATOM 2745 C C . ASP A 1 337 ? -45.978 4.557 -0.354 1.00 44.84 337 ASP A C 1
ATOM 2747 O O . ASP A 1 337 ? -46.056 5.030 -1.498 1.00 44.84 337 ASP A O 1
ATOM 2751 N N . PRO A 1 338 ? -46.337 3.271 -0.130 1.00 43.03 338 PRO A N 1
ATOM 2752 C CA . PRO A 1 338 ? -46.802 2.360 -1.190 1.00 43.03 338 PRO A CA 1
ATOM 2753 C C . PRO A 1 338 ? -48.142 2.780 -1.815 1.00 43.03 338 PRO A C 1
ATOM 2755 O O . PRO A 1 338 ? -48.469 2.368 -2.928 1.00 43.03 338 PRO A O 1
ATOM 2758 N N . SER A 1 339 ? -48.892 3.651 -1.135 1.00 53.81 339 SER A N 1
ATOM 2759 C CA . SER A 1 339 ? -50.164 4.225 -1.592 1.00 53.81 339 SER A CA 1
ATOM 2760 C C . SER A 1 339 ? -50.012 5.102 -2.842 1.00 53.81 339 SER A C 1
ATOM 2762 O O . SER A 1 339 ? -50.973 5.323 -3.577 1.00 53.81 339 SER A O 1
ATOM 2764 N N . ASN A 1 340 ? -48.799 5.603 -3.103 1.00 47.53 340 ASN A N 1
ATOM 2765 C CA . ASN A 1 340 ? -48.533 6.556 -4.179 1.00 47.53 340 ASN A CA 1
ATOM 2766 C C . ASN A 1 340 ? -48.079 5.892 -5.497 1.00 47.53 340 ASN A C 1
ATOM 2768 O O . ASN A 1 340 ? -47.995 6.556 -6.529 1.00 47.53 340 ASN A O 1
ATOM 2772 N N . TYR A 1 341 ? -47.841 4.574 -5.505 1.00 47.66 341 TYR A N 1
ATOM 2773 C CA . TYR A 1 341 ? -47.432 3.828 -6.707 1.00 47.66 341 TYR A CA 1
ATOM 2774 C C . TYR A 1 341 ? -48.598 3.260 -7.542 1.00 47.66 341 TYR A C 1
ATOM 2776 O O . TYR A 1 341 ? -48.372 2.548 -8.516 1.00 47.66 341 TYR A O 1
ATOM 2784 N N . GLY A 1 342 ? -49.848 3.624 -7.231 1.00 39.91 342 GLY A N 1
ATOM 2785 C CA . GLY A 1 342 ? -51.034 3.235 -8.013 1.00 39.91 342 GLY A CA 1
ATOM 2786 C C . GLY A 1 342 ? -51.561 4.295 -8.994 1.00 39.91 342 GLY A C 1
ATOM 2787 O O . GLY A 1 342 ? -52.432 4.003 -9.812 1.00 39.91 342 GLY A O 1
ATOM 2788 N N . GLY A 1 343 ? -51.058 5.534 -8.943 1.00 39.69 343 GLY A N 1
ATOM 2789 C CA . GLY A 1 343 ? -51.650 6.673 -9.665 1.00 39.69 343 GLY A CA 1
ATOM 2790 C C . GLY A 1 343 ? -51.238 6.845 -11.135 1.00 39.69 343 GLY A C 1
ATOM 2791 O O . GLY A 1 343 ? -51.793 7.703 -11.824 1.00 39.69 343 GLY A O 1
ATOM 2792 N N . SER A 1 344 ? -50.271 6.064 -11.629 1.00 41.72 344 SER A N 1
ATOM 2793 C CA . SER A 1 344 ? -49.655 6.284 -12.952 1.00 41.72 344 SER A CA 1
ATOM 2794 C C . SER A 1 344 ? -50.303 5.482 -14.094 1.00 41.72 344 SER A C 1
ATOM 2796 O O . SER A 1 344 ? -50.268 5.917 -15.244 1.00 41.72 344 SER A O 1
ATOM 2798 N N . MET A 1 345 ? -50.971 4.358 -13.799 1.00 39.88 345 MET A N 1
ATOM 2799 C CA . MET A 1 345 ? -51.605 3.526 -14.840 1.00 39.88 345 MET A CA 1
ATOM 2800 C C . MET A 1 345 ? -52.981 4.069 -15.262 1.00 39.88 345 MET A C 1
ATOM 2802 O O . MET A 1 345 ? -53.213 4.281 -16.450 1.00 39.88 345 MET A O 1
ATOM 2806 N N . LYS A 1 346 ? -53.837 4.473 -14.309 1.00 42.06 346 LYS A N 1
ATOM 2807 C CA . LYS A 1 346 ? -55.181 5.009 -14.622 1.00 42.06 346 LYS A CA 1
ATOM 2808 C C . LYS A 1 346 ? -55.170 6.366 -15.341 1.00 42.06 346 LYS A C 1
ATOM 2810 O O . LYS A 1 346 ? -56.080 6.671 -16.104 1.00 42.06 346 LYS A O 1
ATOM 2815 N N . LYS A 1 347 ? -54.128 7.190 -15.146 1.00 41.06 347 LYS A N 1
ATOM 2816 C CA . LYS A 1 347 ? -53.953 8.457 -15.889 1.00 41.06 347 LYS A CA 1
ATOM 2817 C C . LYS A 1 347 ? -53.423 8.256 -17.312 1.00 41.06 347 LYS A C 1
ATOM 2819 O O . LYS A 1 347 ? -53.568 9.163 -18.128 1.00 41.06 347 LYS A O 1
ATOM 2824 N N . ARG A 1 348 ? -52.808 7.106 -17.614 1.00 43.88 348 ARG A N 1
ATOM 2825 C CA . ARG A 1 348 ? -52.368 6.746 -18.971 1.00 43.88 348 ARG A CA 1
ATOM 2826 C C . ARG A 1 348 ? -53.509 6.146 -19.790 1.00 43.88 348 ARG A C 1
ATOM 2828 O O . ARG A 1 348 ? -53.665 6.554 -20.935 1.00 43.88 348 ARG A O 1
ATOM 2835 N N . GLU A 1 349 ? -54.348 5.306 -19.187 1.00 43.88 349 GLU A N 1
ATOM 2836 C CA . GLU A 1 349 ? -55.542 4.741 -19.842 1.00 43.88 349 GLU A CA 1
ATOM 2837 C C . GLU A 1 349 ? -56.575 5.831 -20.182 1.00 43.88 349 GLU A C 1
ATOM 2839 O O . GLU A 1 349 ? -56.963 5.963 -21.340 1.00 43.88 349 GLU A O 1
ATOM 2844 N N . ALA A 1 350 ? -56.874 6.751 -19.255 1.00 47.91 350 ALA A N 1
ATOM 2845 C CA . ALA A 1 350 ? -57.793 7.871 -19.518 1.00 47.91 350 ALA A CA 1
ATOM 2846 C C . ALA A 1 350 ? -57.264 8.913 -20.536 1.00 47.91 350 ALA A C 1
ATOM 2848 O O . ALA A 1 350 ? -58.019 9.760 -21.020 1.00 47.91 350 ALA A O 1
ATOM 2849 N N . LYS A 1 351 ? -55.959 8.890 -20.851 1.00 47.00 351 LYS A N 1
ATOM 2850 C CA . LYS A 1 351 ? -55.329 9.770 -21.852 1.00 47.00 351 LYS A CA 1
ATOM 2851 C C . LYS A 1 351 ? -55.197 9.093 -23.224 1.00 47.00 351 LYS A C 1
ATOM 2853 O O . LYS A 1 351 ? -55.061 9.810 -24.212 1.00 47.00 351 LYS A O 1
ATOM 2858 N N . LEU A 1 352 ? -55.263 7.758 -23.284 1.00 49.34 352 LEU A N 1
ATOM 2859 C CA . LEU A 1 352 ? -55.385 6.995 -24.531 1.00 49.34 352 LEU A CA 1
ATOM 2860 C C . LEU A 1 352 ? -56.836 6.995 -25.039 1.00 49.34 352 LEU A C 1
ATOM 2862 O O . LEU A 1 352 ? -57.055 7.326 -26.197 1.00 49.34 352 LEU A O 1
ATOM 2866 N N . GLU A 1 353 ? -57.825 6.784 -24.164 1.00 47.81 353 GLU A N 1
ATOM 2867 C CA . GLU A 1 353 ? -59.251 6.774 -24.556 1.00 47.81 353 GLU A CA 1
ATOM 2868 C C . GLU A 1 353 ? -59.773 8.141 -25.037 1.00 47.81 353 GLU A C 1
ATOM 2870 O O . GLU A 1 353 ? -60.726 8.215 -25.810 1.00 47.81 353 GLU A O 1
ATOM 2875 N N . ARG A 1 354 ? -59.141 9.248 -24.620 1.00 49.81 354 ARG A N 1
ATOM 2876 C CA . ARG A 1 354 ? -59.441 10.593 -25.148 1.00 49.81 354 ARG A CA 1
ATOM 2877 C C . ARG A 1 354 ? -58.776 10.890 -26.493 1.00 49.81 354 ARG A C 1
ATOM 2879 O O . ARG A 1 354 ? -59.171 11.850 -27.133 1.00 49.81 354 ARG A O 1
ATOM 2886 N N . LYS A 1 355 ? -57.784 10.104 -26.922 1.00 50.97 355 LYS A N 1
ATOM 2887 C CA . LYS A 1 355 ? -57.140 10.256 -28.238 1.00 50.97 355 LYS A CA 1
ATOM 2888 C C . LYS A 1 355 ? -57.797 9.417 -29.337 1.00 50.97 355 LYS A C 1
ATOM 2890 O O . LYS A 1 355 ? -57.608 9.740 -30.499 1.00 50.97 355 LYS A O 1
ATOM 2895 N N . GLU A 1 356 ? -58.573 8.393 -28.986 1.00 49.22 356 GLU A N 1
ATOM 2896 C CA . GLU A 1 356 ? -59.320 7.560 -29.948 1.00 49.22 356 GLU A CA 1
ATOM 2897 C C . GLU A 1 356 ? -60.735 8.079 -30.261 1.00 49.22 356 GLU A C 1
ATOM 2899 O O . GLU A 1 356 ? -61.429 7.493 -31.083 1.00 49.22 356 GLU A O 1
ATOM 2904 N N . LYS A 1 357 ? -61.174 9.181 -29.636 1.00 50.66 357 LYS A N 1
ATOM 2905 C CA . LYS A 1 357 ? -62.475 9.822 -29.917 1.00 50.66 357 LYS A CA 1
ATOM 2906 C C . LYS A 1 357 ? -62.395 11.133 -30.709 1.00 50.66 357 LYS A C 1
ATOM 2908 O O . LYS A 1 357 ? -63.441 11.694 -31.003 1.00 50.66 357 LYS A O 1
ATOM 2913 N N . ASP A 1 358 ? -61.191 11.579 -31.068 1.00 47.94 358 ASP A N 1
ATOM 2914 C CA . ASP A 1 358 ? -60.946 12.772 -31.898 1.00 47.94 358 ASP A CA 1
ATOM 2915 C C . ASP A 1 358 ? -60.183 12.411 -33.197 1.00 47.94 358 ASP A C 1
ATOM 2917 O O . ASP A 1 358 ? -59.249 13.109 -33.600 1.00 47.94 358 ASP A O 1
ATOM 2921 N N . VAL A 1 359 ? -60.563 11.297 -33.840 1.00 47.44 359 VAL A N 1
ATOM 2922 C CA . VAL A 1 359 ? -60.210 10.963 -35.237 1.00 47.44 359 VAL A CA 1
ATOM 2923 C C . VAL A 1 359 ? -61.484 10.777 -36.041 1.00 47.44 359 VAL A C 1
ATOM 2925 O O . VAL A 1 359 ? -62.372 10.047 -35.544 1.00 47.44 359 VAL A O 1
#

Organism: Euplotes crassus (NCBI:txid5936)

Solvent-accessible surface area (backbone atoms only — not comparable to full-atom values): 22247 Å² total; per-residue (Å²): 140,78,87,83,73,83,77,76,75,91,70,77,86,76,75,75,66,57,82,66,94,75,85,59,72,39,63,54,73,54,35,87,52,91,81,72,66,68,49,82,38,80,60,74,42,56,16,68,78,81,62,47,50,19,52,33,43,37,33,54,27,45,92,77,32,36,76,45,52,50,50,45,38,69,68,66,19,61,78,68,48,27,17,25,66,77,49,25,30,64,88,63,64,38,45,42,44,46,48,56,49,50,51,49,56,37,48,74,69,69,49,55,74,73,44,71,76,70,53,84,47,65,66,62,50,49,56,48,54,75,70,31,72,96,60,79,64,54,75,79,37,43,40,58,62,32,68,41,47,77,71,72,68,48,86,54,65,92,76,41,86,41,36,88,60,81,75,79,80,71,76,78,60,55,44,100,83,73,43,74,66,67,85,69,55,72,62,55,53,50,40,28,36,66,72,38,44,92,38,70,65,40,50,54,52,51,54,51,48,63,72,68,49,80,80,76,78,71,90,55,85,86,58,24,26,40,31,37,39,70,42,54,95,87,67,53,70,64,61,54,48,63,66,48,51,79,44,35,64,71,71,49,77,48,79,38,65,96,75,21,32,31,38,42,29,34,74,41,54,68,26,41,50,53,40,45,70,67,34,52,89,65,34,64,60,96,91,38,84,39,42,64,45,86,34,95,66,80,81,65,65,72,69,60,57,52,70,68,52,79,63,53,63,95,85,72,85,62,79,81,89,75,90,77,89,75,87,78,79,80,86,73,69,98,84,73,64,76,84,68,78,66,65,67,61,65,60,48,51,63,55,49,64,62,58,72,72,77,117

pLDDT: mean 72.48, std 18.87, range [24.98, 95.06]

InterPro domains:
  IPR000504 RNA recognition motif domain [PF00076] (226-281)
  IPR000504 RNA recognition motif domain [PS50102] (224-297)
  IPR000504 RNA recognition motif domain [SM00360] (225-293)
  IPR000571 Zinc finger, CCCH-type [PS50103] (139-167)
  IPR000571 Zinc finger, CCCH-type [SM00356] (140-166)
  IPR012677 Nucleotide-binding alpha-beta plait domain superfamily [G3DSA:3.30.70.330] (204-297)
  IPR032297 Torus domain [PF16131] (139-173)
  IPR035979 RNA-binding domain superfamily [SSF54928] (214-306)
  IPR036855 Zinc finger, CCCH-type superfamily [SSF90229] (143-165)
  IPR039171 Pre-mRNA-splicing factor Cwc2/Slt11 [PTHR14089] (13-324)
  IPR048995 STL11/RBM22-like, N-terminal domain [PF21369] (23-107)

Radius of gyration: 32.85 Å; Cα contacts (8 Å, |Δi|>4): 414; chains: 1; bounding box: 106×53×81 Å

Foldseek 3Di:
DDPPDPPPDPPDPPPPQDDDDDFAAAPLQLAPDPDWDKDWDAQPAAALAPRGGGIKIWTQRDDQFDIFIFRHHPVLCVVQCAGRTPCAHRQLRHQSLLVVVLVVVCVVVVHDPVCLSPPPPVVSVVVSPVLGDPDRDNVVRHAAADPCLLVVNDPCPPVDSHDNDHPDPPPQDQDPVRDGPPPDDPSVLVNCRSVSHPNPVSVVSVVVVVVLDQDDDDPDQQFQKKKKAQAAPVDDPVQVCVVLVVLAAWDDKDADNVRRMIMTGGPHSNSSVSCSVPCQVPPAGPNDRIHMDGDPDDPPVVVVVVVVVVQDDPPDGDGDDDDDDDDDDDDDDPPDDPVPVPPPPVVVVVVVVVVVVPD

Nearest PDB structures (foldseek):
  8xi2-assembly1_O  TM=6.624E-01  e=1.338E-30  Chlamydomonas reinhardtii
  8c6j-assembly1_M  TM=5.933E-01  e=6.062E-31  Homo sapiens
  6qdv-assembly1_M  TM=5.962E-01  e=7.457E-29  Homo sapiens
  8i0r-assembly1_O  TM=6.008E-01  e=1.457E-28  Homo sapiens
  8i0p-assembly1_O  TM=5.766E-01  e=2.680E-23  Homo sapiens

Sequence (359 aa):
MTEKGYRIRAGIIKEQWEKSEFPILCEVCLGENPYVRMTKKEFDKECKICIKPFTVFRWRPGHKARFKKTEICQTCARSKNVCQTCIFDLEYGLPVAVRDKFLKDCEAAGIPQSEIRGSSDPEIKEKLALLSKKYPSYKRNQPHICSFFVKGNCERGANCPYRHEMPEEEEQKLDENGKKIKNLSVEQSIRDRFNGVNDSLANKILTKMKKHEKPTPPEDKNITTLMIRGVEEGLNEADITEFFKRYGKIQAIRIRLSKNLAFVCFESRSGAELAMDHLWSKLYIKERLLKLFWAHYQLDPSKIRKRTRDLVDPKTGEPTKKIKIEADKGGYFPSMDPSNYGGSMKKREAKLERKEKDV

Mean predicted aligned error: 16.91 Å